Protein AF-0000000084537693 (afdb_homodimer)

pLDDT: mean 86.97, std 20.94, range [23.5, 98.88]

Secondary structure (DSSP, 8-state):
----THHHHHTT-----------HHHHHHHHHHS-HHHHHHHHHHHHHHTT-EEEE-GGG--SS-SEEEEETTEEEEEEEE--SS-B-HHHHHHHHHHHHHTT-SEEEEEESS-B-HHHHHHHHHHTEEEE-HHHHHHHHHHHH-/----SSHHHHTT-----------HHHHHHHHHHS-HHHHHHHHHHHHHHTT-EEEE-GGG--SS-SEEEEETTEEEEEEEE--SS-B-HHHHHHHHHHHHHTT-SEEEEEESS-B-HHHHHHHHHHTEEEE-HHHHHHHHHHHH-

Sequence (290 aa):
MIVFSSMYFLRVFKRPEISGSRDINVTLTKIDVMEGEDFENFLKAVFENLGYSVKGTKRTGDQGADLILSKDMIKIAVQVKRYSSKVSNKAVQEVVASKALYKCTEGLVVTNNYFTNSAIELAKANSIGLIDRDELTKIIKEAYTMIVFSSMYFLRVFKRPEISGSRDINVTLTKIDVMEGEDFENFLKAVFENLGYSVKGTKRTGDQGADLILSKDMIKIAVQVKRYSSKVSNKAVQEVVASKALYKCTEGLVVTNNYFTNSAIELAKANSIGLIDRDELTKIIKEAYT

Structure (mmCIF, N/CA/C/O backbone):
data_AF-0000000084537693-model_v1
#
loop_
_entity.id
_entity.type
_entity.pdbx_description
1 polymer 'Restriction endonuclease type IV Mrr domain-containing protein'
#
loop_
_atom_site.group_PDB
_atom_site.id
_atom_site.type_symbol
_atom_site.label_atom_id
_atom_site.label_alt_id
_atom_site.label_comp_id
_atom_site.label_asym_id
_atom_site.label_entity_id
_atom_site.label_seq_id
_atom_site.pdbx_PDB_ins_code
_atom_site.Cartn_x
_atom_site.Cartn_y
_atom_site.Cartn_z
_atom_site.occupancy
_atom_site.B_iso_or_equiv
_atom_site.auth_seq_id
_atom_site.auth_comp_id
_atom_site.auth_asym_id
_atom_site.auth_atom_id
_atom_site.pdbx_PDB_model_num
ATOM 1 N N . MET A 1 1 ? 24.078 -10.172 2.162 1 23.94 1 MET A N 1
ATOM 2 C CA . MET A 1 1 ? 23.359 -10.914 1.126 1 23.94 1 MET A CA 1
ATOM 3 C C . MET A 1 1 ? 22.188 -11.672 1.72 1 23.94 1 MET A C 1
ATOM 5 O O . MET A 1 1 ? 22.359 -12.75 2.285 1 23.94 1 MET A O 1
ATOM 9 N N . ILE A 1 2 ? 21.172 -10.938 2.328 1 28.61 2 ILE A N 1
ATOM 10 C CA . ILE A 1 2 ? 20.125 -11.414 3.209 1 28.61 2 ILE A CA 1
ATOM 11 C C . ILE A 1 2 ? 19.156 -12.297 2.42 1 28.61 2 ILE A C 1
ATOM 13 O O . ILE A 1 2 ? 18.391 -11.805 1.591 1 28.61 2 ILE A O 1
ATOM 17 N N . VAL A 1 3 ? 19.609 -13.398 1.763 1 33.09 3 VAL A N 1
ATOM 18 C CA . VAL A 1 3 ? 18.922 -14.539 1.162 1 33.09 3 VAL A CA 1
ATOM 19 C C . VAL A 1 3 ? 17.891 -15.102 2.143 1 33.09 3 VAL A C 1
ATOM 21 O O . VAL A 1 3 ? 18.203 -15.961 2.965 1 33.09 3 VAL A O 1
ATOM 24 N N . PHE A 1 4 ? 17.266 -14.266 2.945 1 36.69 4 PHE A N 1
ATOM 25 C CA . PHE A 1 4 ? 16.406 -14.688 4.051 1 36.69 4 PHE A CA 1
ATOM 26 C C . PHE A 1 4 ? 15.461 -15.797 3.613 1 36.69 4 PHE A C 1
ATOM 28 O O . PHE A 1 4 ? 15.406 -16.141 2.432 1 36.69 4 PHE A O 1
ATOM 35 N N . SER A 1 5 ? 14.031 -15.719 4.051 1 38.22 5 SER A N 1
ATOM 36 C CA . SER A 1 5 ? 12.93 -16.625 4.363 1 38.22 5 SER A CA 1
ATOM 37 C C . SER A 1 5 ? 12.25 -17.125 3.096 1 38.22 5 SER A C 1
ATOM 39 O O . SER A 1 5 ? 11.078 -17.516 3.125 1 38.22 5 SER A O 1
ATOM 41 N N . SER A 1 6 ? 12.781 -16.797 1.973 1 41.38 6 SER A N 1
ATOM 42 C CA . SER A 1 6 ? 12.133 -17.312 0.771 1 41.38 6 SER A CA 1
ATOM 43 C C . SER A 1 6 ? 11.984 -18.828 0.838 1 41.38 6 SER A C 1
ATOM 45 O O . SER A 1 6 ? 10.977 -19.391 0.393 1 41.38 6 SER A O 1
ATOM 47 N N . MET A 1 7 ? 13.047 -19.422 1.419 1 40.62 7 MET A N 1
ATOM 48 C CA . MET A 1 7 ? 13.078 -20.891 1.392 1 40.62 7 MET A CA 1
ATOM 49 C C . MET A 1 7 ? 11.945 -21.469 2.238 1 40.62 7 MET A C 1
ATOM 51 O O . MET A 1 7 ? 11.359 -22.484 1.882 1 40.62 7 MET A O 1
ATOM 55 N N . TYR A 1 8 ? 11.742 -20.766 3.359 1 44.03 8 TYR A N 1
ATOM 56 C CA . TYR A 1 8 ? 10.781 -21.391 4.266 1 44.03 8 TYR A CA 1
ATOM 57 C C . TYR A 1 8 ? 9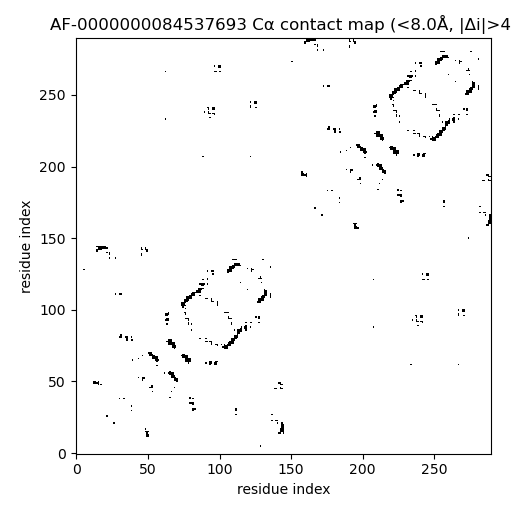.398 -21.469 3.633 1 44.03 8 TYR A C 1
ATOM 59 O O . TYR A 1 8 ? 8.648 -22.422 3.861 1 44.03 8 TYR A O 1
ATOM 67 N N . PHE A 1 9 ? 9.102 -20.516 2.898 1 41.41 9 PHE A N 1
ATOM 68 C CA . PHE A 1 9 ? 7.781 -20.453 2.289 1 41.41 9 PHE A CA 1
ATOM 69 C C . PHE A 1 9 ? 7.578 -21.609 1.312 1 41.41 9 PHE A C 1
ATOM 71 O O . PHE A 1 9 ? 6.512 -22.219 1.278 1 41.41 9 PHE A O 1
ATOM 78 N N . LEU A 1 10 ? 8.578 -21.828 0.51 1 41.59 10 LEU A N 1
ATOM 79 C CA . LEU A 1 10 ? 8.367 -22.859 -0.495 1 41.59 10 LEU A CA 1
ATOM 80 C C . LEU A 1 10 ? 8.359 -24.234 0.145 1 41.59 10 LEU A C 1
ATOM 82 O O . LEU A 1 10 ? 8.172 -25.25 -0.544 1 41.59 10 LEU A O 1
ATOM 86 N N . ARG A 1 11 ? 8.805 -24.312 1.399 1 39.25 11 ARG A N 1
ATOM 87 C CA . ARG A 1 11 ? 9.023 -25.656 1.933 1 39.25 11 ARG A CA 1
ATOM 88 C C . ARG A 1 11 ? 7.719 -26.453 1.985 1 39.25 11 ARG A C 1
ATOM 90 O O . ARG A 1 11 ? 7.73 -27.672 2.057 1 39.25 11 ARG A O 1
ATOM 97 N N . VAL A 1 12 ? 6.625 -25.672 2.254 1 37.44 12 VAL A N 1
ATOM 98 C CA . VAL A 1 12 ? 5.465 -26.453 2.656 1 37.44 12 VAL A CA 1
ATOM 99 C C . VAL A 1 12 ? 4.902 -27.203 1.448 1 37.44 12 VAL A C 1
ATOM 101 O O . VAL A 1 12 ? 3.924 -27.938 1.57 1 37.44 12 VAL A O 1
ATOM 104 N N . PHE A 1 13 ? 5.047 -26.688 0.302 1 36.34 13 PHE A N 1
ATOM 105 C CA . PHE A 1 13 ? 4.164 -27.266 -0.699 1 36.34 13 PHE A CA 1
ATOM 106 C C . PHE A 1 13 ? 4.688 -28.625 -1.146 1 36.34 13 PHE A C 1
ATOM 108 O O . PHE A 1 13 ? 5.809 -28.734 -1.648 1 36.34 13 PHE A O 1
ATOM 115 N N . LYS A 1 14 ? 4.195 -29.641 -0.521 1 36.84 14 LYS A N 1
ATOM 116 C CA . LYS A 1 14 ? 4.406 -31.031 -0.941 1 36.84 14 LYS A CA 1
ATOM 117 C C . LYS A 1 14 ? 3.998 -31.234 -2.396 1 36.84 14 LYS A C 1
ATOM 119 O O . LYS A 1 14 ? 2.957 -30.734 -2.83 1 36.84 14 LYS A O 1
ATOM 124 N N . ARG A 1 15 ? 4.809 -31.703 -3.318 1 38.66 15 ARG A N 1
ATOM 125 C CA . ARG A 1 15 ? 4.914 -31.922 -4.754 1 38.66 15 ARG A CA 1
ATOM 126 C C . ARG A 1 15 ? 3.893 -32.969 -5.223 1 38.66 15 ARG A C 1
ATOM 128 O O . ARG A 1 15 ? 3.996 -34.125 -4.891 1 38.66 15 ARG A O 1
ATOM 135 N N . PRO A 1 16 ? 2.496 -32.531 -5.359 1 37.12 16 PRO A N 1
ATOM 136 C CA . PRO A 1 16 ? 1.893 -33.688 -6.035 1 37.12 16 PRO A CA 1
ATOM 137 C C . PRO A 1 16 ? 2.467 -33.906 -7.43 1 37.12 16 PRO A C 1
ATOM 139 O O . PRO A 1 16 ? 2.91 -32.969 -8.086 1 37.12 16 PRO A O 1
ATOM 142 N N . GLU A 1 17 ? 2.703 -35.125 -7.809 1 38.38 17 GLU A N 1
ATOM 143 C CA . GLU A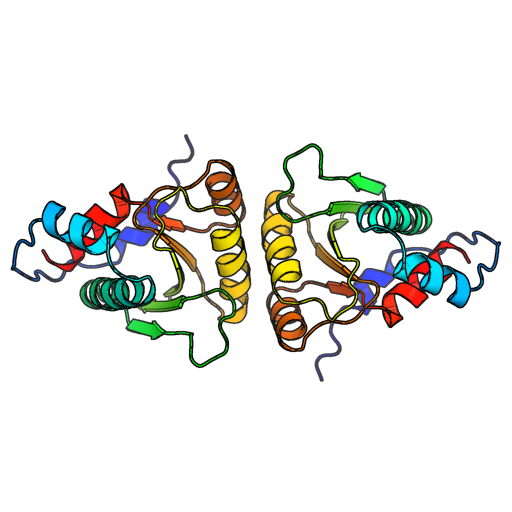 1 17 ? 3.395 -35.688 -8.969 1 38.38 17 GLU A CA 1
ATOM 144 C C . GLU A 1 17 ? 2.615 -35.438 -10.25 1 38.38 17 GLU A C 1
ATOM 146 O O . GLU A 1 17 ? 1.652 -36.125 -10.555 1 38.38 17 GLU A O 1
ATOM 151 N N . ILE A 1 18 ? 1.908 -34.219 -10.445 1 42.84 18 ILE A N 1
ATOM 152 C CA . ILE A 1 18 ? 1.221 -34.188 -11.734 1 42.84 18 ILE A CA 1
ATOM 153 C C . ILE A 1 18 ? 2.236 -34.312 -12.859 1 42.84 18 ILE A C 1
ATOM 155 O O . ILE A 1 18 ? 3.256 -33.625 -12.875 1 42.84 18 ILE A O 1
ATOM 159 N N . SER A 1 19 ? 2.119 -35.375 -13.734 1 43.38 19 SER A N 1
ATOM 160 C CA . SER A 1 19 ? 2.939 -36.062 -14.727 1 43.38 19 SER A CA 1
ATOM 161 C C . SER A 1 19 ? 3.346 -35.094 -15.852 1 43.38 19 SER A C 1
ATOM 163 O O . SER A 1 19 ? 4.293 -35.375 -16.594 1 43.38 19 SER A O 1
ATOM 165 N N . GLY A 1 20 ? 2.359 -34.406 -16.703 1 49.12 20 GLY A N 1
ATOM 166 C CA . GLY A 1 20 ? 2.773 -34.031 -18.047 1 49.12 20 GLY A CA 1
ATOM 167 C C . GLY A 1 20 ? 3.805 -32.906 -18.062 1 49.12 20 GLY A C 1
ATOM 168 O O . GLY A 1 20 ? 3.619 -31.875 -17.406 1 49.12 20 GLY A O 1
ATOM 169 N N . SER A 1 21 ? 4.965 -33.219 -18.375 1 55.84 21 SER A N 1
ATOM 170 C CA . SER A 1 21 ? 6.145 -32.375 -18.484 1 55.84 21 SER A CA 1
ATOM 171 C C . SER A 1 21 ? 5.883 -31.188 -19.422 1 55.84 21 SER A C 1
ATOM 173 O O . SER A 1 21 ? 5.789 -31.359 -20.641 1 55.84 21 SER A O 1
ATOM 175 N N . ARG A 1 22 ? 5.016 -30.219 -19.047 1 68.62 22 ARG A N 1
ATOM 176 C CA . ARG A 1 22 ? 4.867 -29.047 -19.906 1 68.62 22 ARG A CA 1
ATOM 177 C C . ARG A 1 22 ? 6.211 -28.375 -20.141 1 68.62 22 ARG A C 1
ATOM 179 O O . ARG A 1 22 ? 6.996 -28.203 -19.203 1 68.62 22 ARG A O 1
ATOM 186 N N . ASP A 1 23 ? 6.453 -28.375 -21.438 1 89.75 23 ASP A N 1
ATOM 187 C CA . ASP A 1 23 ? 7.633 -27.578 -21.766 1 89.75 23 ASP A CA 1
ATOM 188 C C . ASP A 1 23 ? 7.535 -26.172 -21.141 1 89.75 23 ASP A C 1
ATOM 190 O O . ASP A 1 23 ? 6.68 -25.375 -21.547 1 89.75 23 ASP A O 1
ATOM 194 N N . ILE A 1 24 ? 8.227 -25.922 -20.172 1 94.56 24 ILE A N 1
ATOM 195 C CA . ILE A 1 24 ? 8.195 -24.703 -19.375 1 94.56 24 ILE A CA 1
ATOM 196 C C . ILE A 1 24 ? 8.383 -23.5 -20.297 1 94.56 24 ILE A C 1
ATOM 198 O O . ILE A 1 24 ? 7.793 -22.438 -20.078 1 94.56 24 ILE A O 1
ATOM 202 N N . ASN A 1 25 ? 9.125 -23.656 -21.344 1 93.94 25 ASN A N 1
ATOM 203 C CA . ASN A 1 25 ? 9.359 -22.531 -22.266 1 93.94 25 ASN A CA 1
ATOM 204 C C . ASN A 1 25 ? 8.094 -22.188 -23.047 1 93.94 25 ASN A C 1
ATOM 206 O O . ASN A 1 25 ? 7.809 -21.016 -23.281 1 93.94 25 ASN A O 1
ATOM 210 N N . VAL A 1 26 ? 7.387 -23.203 -23.391 1 94.56 26 VAL A N 1
ATOM 211 C CA . VAL A 1 26 ? 6.121 -22.984 -24.078 1 94.56 26 VAL A CA 1
ATOM 212 C C . VAL A 1 26 ? 5.125 -22.312 -23.141 1 94.56 26 VAL A C 1
ATOM 214 O O . VAL A 1 26 ? 4.414 -21.375 -23.531 1 94.56 26 VAL A O 1
ATOM 217 N N . THR A 1 27 ? 5.098 -22.812 -21.922 1 96 27 THR A N 1
ATOM 218 C CA . THR A 1 27 ? 4.191 -22.25 -20.922 1 96 27 THR A CA 1
ATOM 219 C C . THR A 1 27 ? 4.5 -20.781 -20.672 1 96 27 THR A C 1
ATOM 221 O O . THR A 1 27 ? 3.594 -19.953 -20.656 1 96 27 THR A O 1
ATOM 224 N N . LEU A 1 28 ? 5.738 -20.422 -20.562 1 96.44 28 LEU A N 1
ATOM 225 C CA . LEU A 1 28 ? 6.141 -19.047 -20.281 1 96.44 28 LEU A CA 1
ATOM 226 C C . LEU A 1 28 ? 5.812 -18.141 -21.453 1 96.44 28 LEU A C 1
ATOM 228 O O . LEU A 1 28 ? 5.422 -16.984 -21.25 1 96.44 28 LEU A O 1
ATOM 232 N N . THR A 1 29 ? 5.957 -18.641 -22.703 1 95.88 29 THR A N 1
ATOM 233 C CA . THR A 1 29 ? 5.629 -17.859 -23.891 1 95.88 29 THR A CA 1
ATOM 234 C C . THR A 1 29 ? 4.137 -17.547 -23.953 1 95.88 29 THR A C 1
ATOM 236 O O . THR A 1 29 ? 3.732 -16.453 -24.312 1 95.88 29 THR A O 1
ATOM 239 N N . LYS A 1 30 ? 3.389 -18.547 -23.594 1 97.06 30 LYS A N 1
ATOM 240 C CA . LYS A 1 30 ? 1.943 -18.344 -23.547 1 97.06 30 LYS A CA 1
ATOM 241 C C . LYS A 1 30 ? 1.558 -17.312 -22.5 1 97.06 30 LYS A C 1
ATOM 243 O O . LYS A 1 30 ? 0.687 -16.469 -22.719 1 97.06 30 LYS A O 1
ATOM 248 N N . ILE A 1 31 ? 2.211 -17.359 -21.359 1 97.75 31 ILE A N 1
ATOM 249 C CA . ILE A 1 31 ? 1.944 -16.438 -20.266 1 97.75 31 ILE A CA 1
ATOM 250 C C . ILE A 1 31 ? 2.244 -15.008 -20.703 1 97.75 31 ILE A C 1
ATOM 252 O O . ILE A 1 31 ? 1.48 -14.086 -20.406 1 97.75 31 ILE A O 1
ATOM 256 N N . ASP A 1 32 ? 3.275 -14.82 -21.469 1 97.62 32 ASP A N 1
ATOM 257 C CA . ASP A 1 32 ? 3.754 -13.492 -21.844 1 97.62 32 ASP A CA 1
ATOM 258 C C . ASP A 1 32 ? 2.768 -12.797 -22.781 1 97.62 32 ASP A C 1
ATOM 260 O O . ASP A 1 32 ? 2.828 -11.578 -22.953 1 97.62 32 ASP A O 1
ATOM 264 N N . VAL A 1 33 ? 1.8 -13.523 -23.359 1 96.62 33 VAL A N 1
ATOM 265 C CA . VAL A 1 33 ? 0.929 -12.891 -24.344 1 96.62 33 VAL A CA 1
ATOM 266 C C . VAL A 1 33 ? -0.524 -12.977 -23.875 1 96.62 33 VAL A C 1
ATOM 268 O O . VAL A 1 33 ? -1.425 -12.453 -24.547 1 96.62 33 VAL A O 1
ATOM 271 N N . MET A 1 34 ? -0.76 -13.609 -22.766 1 97.44 34 MET A N 1
ATOM 272 C CA . MET A 1 34 ? -2.141 -13.742 -22.312 1 97.44 34 MET A CA 1
ATOM 273 C C . MET A 1 34 ? -2.586 -12.492 -21.562 1 97.44 34 MET A C 1
ATOM 275 O O . MET A 1 34 ? -1.765 -11.641 -21.234 1 97.44 34 MET A O 1
ATOM 279 N N . GLU A 1 35 ? -3.865 -12.422 -21.281 1 96.56 35 GLU A N 1
ATOM 280 C CA . GLU A 1 35 ? -4.414 -11.312 -20.516 1 96.56 35 GLU A CA 1
ATOM 281 C C . GLU A 1 35 ? -4.172 -11.516 -19.016 1 96.56 35 GLU A C 1
ATOM 283 O O . GLU A 1 35 ? -3.984 -12.641 -18.562 1 96.56 35 GLU A O 1
ATOM 288 N N . GLY A 1 36 ? -4.152 -10.422 -18.297 1 96.19 36 GLY A N 1
ATOM 289 C CA . GLY A 1 36 ? -3.938 -10.477 -16.859 1 96.19 36 GLY A CA 1
ATOM 290 C C . GLY A 1 36 ? -4.879 -11.43 -16.156 1 96.19 36 GLY A C 1
ATOM 291 O O . GLY A 1 36 ? -4.453 -12.211 -15.297 1 96.19 36 GLY A O 1
ATOM 292 N N . GLU A 1 37 ? -6.117 -11.375 -16.547 1 94.5 37 GLU A N 1
ATOM 293 C CA . GLU A 1 37 ? -7.117 -12.234 -15.922 1 94.5 37 GLU A CA 1
ATOM 294 C C . GLU A 1 37 ? -6.812 -13.711 -16.188 1 94.5 37 GLU A C 1
ATOM 296 O O . GLU A 1 37 ? -6.984 -14.547 -15.297 1 94.5 37 GLU A O 1
ATOM 301 N N . ASP A 1 38 ? -6.383 -14.008 -17.359 1 97.12 38 ASP A N 1
ATOM 302 C CA . ASP A 1 38 ? -6.004 -15.375 -17.703 1 97.12 38 ASP A CA 1
ATOM 303 C C . ASP A 1 38 ? -4.781 -15.82 -16.906 1 97.12 38 ASP A C 1
ATOM 305 O O . ASP A 1 38 ? -4.699 -16.969 -16.469 1 97.12 38 ASP A O 1
ATOM 309 N N . PHE A 1 39 ? -3.891 -14.922 -16.75 1 97.88 39 PHE A N 1
ATOM 310 C CA . PHE A 1 39 ? -2.709 -15.219 -15.953 1 97.88 39 PHE A CA 1
ATOM 311 C C . PHE A 1 39 ? -3.092 -15.508 -14.508 1 97.88 39 PHE A C 1
ATOM 313 O O . PHE A 1 39 ? -2.59 -16.453 -13.906 1 97.88 39 PHE A O 1
ATOM 320 N N . GLU A 1 40 ? -3.963 -14.727 -13.977 1 97 40 GLU A N 1
ATOM 321 C CA . GLU A 1 40 ? -4.465 -14.953 -12.625 1 97 40 GLU A CA 1
ATOM 322 C C . GLU A 1 40 ? -5.098 -16.344 -12.508 1 97 40 GLU A C 1
ATOM 324 O O . GLU A 1 40 ? -4.824 -17.078 -11.555 1 97 40 GLU A O 1
ATOM 329 N N . ASN A 1 41 ? -5.895 -16.688 -13.445 1 97.25 41 ASN A N 1
ATOM 330 C CA . ASN A 1 41 ? -6.547 -18 -13.445 1 97.25 41 ASN A CA 1
ATOM 331 C C . ASN A 1 41 ? -5.535 -19.125 -13.555 1 97.25 41 ASN A C 1
ATOM 333 O O . ASN A 1 41 ? -5.688 -20.172 -12.914 1 97.25 41 ASN A O 1
ATOM 337 N N . PHE A 1 42 ? -4.641 -18.906 -14.398 1 97.56 42 PHE A N 1
ATOM 338 C CA . PHE A 1 42 ? -3.564 -19.875 -14.531 1 97.56 42 PHE A CA 1
ATOM 339 C C . PHE A 1 42 ? -2.869 -20.109 -13.195 1 97.56 42 PHE A C 1
ATOM 341 O O . PHE A 1 42 ? -2.646 -21.25 -12.797 1 97.56 42 PHE A O 1
ATOM 348 N N . LEU A 1 43 ? -2.578 -19.062 -12.469 1 98.25 43 LEU A N 1
ATOM 349 C CA . LEU A 1 43 ? -1.884 -19.156 -11.188 1 98.25 43 LEU A CA 1
ATOM 350 C C . LEU A 1 43 ? -2.77 -19.812 -10.133 1 98.25 43 LEU A C 1
ATOM 352 O O . LEU A 1 43 ? -2.275 -20.531 -9.258 1 98.25 43 LEU A O 1
ATOM 356 N N . LYS A 1 44 ? -4.047 -19.562 -10.211 1 98.06 44 LYS A N 1
ATOM 357 C CA . LYS A 1 44 ? -4.969 -20.266 -9.328 1 98.06 44 LYS A CA 1
ATOM 358 C C . LYS A 1 44 ? -4.781 -21.781 -9.438 1 98.06 44 LYS A C 1
ATOM 360 O O . LYS A 1 44 ? -4.641 -22.469 -8.422 1 98.06 44 LYS A O 1
ATOM 365 N N . ALA A 1 45 ? -4.734 -22.266 -10.664 1 97.75 45 ALA A N 1
ATOM 366 C CA . ALA A 1 45 ? -4.562 -23.688 -10.906 1 97.75 45 ALA A CA 1
ATOM 367 C C . ALA A 1 45 ? -3.209 -24.172 -10.391 1 97.75 45 ALA A C 1
ATOM 369 O O . ALA A 1 45 ? -3.113 -25.234 -9.781 1 97.75 45 ALA A O 1
ATOM 370 N N . VAL A 1 46 ? -2.223 -23.391 -10.625 1 97.81 46 VAL A N 1
ATOM 371 C CA . VAL A 1 46 ? -0.874 -23.734 -10.18 1 97.81 46 VAL A CA 1
ATOM 372 C C . VAL A 1 46 ? -0.849 -23.891 -8.664 1 97.81 46 VAL A C 1
ATOM 374 O O . VAL A 1 46 ? -0.373 -24.906 -8.148 1 97.81 46 VAL A O 1
ATOM 377 N N . PHE A 1 47 ? -1.387 -22.906 -7.941 1 98.19 47 PHE A N 1
ATOM 378 C CA . PHE A 1 47 ? -1.347 -22.938 -6.484 1 98.19 47 PHE A CA 1
ATOM 379 C C . PHE A 1 47 ? -2.234 -24.062 -5.945 1 98.19 47 PHE A C 1
ATOM 381 O O . PHE A 1 47 ? -1.913 -24.672 -4.93 1 98.19 47 PHE A O 1
ATOM 388 N N . GLU A 1 48 ? -3.346 -24.344 -6.621 1 98.06 48 GLU A N 1
ATOM 389 C CA . GLU A 1 48 ? -4.18 -25.484 -6.234 1 98.06 48 GLU A CA 1
ATOM 390 C C . GLU A 1 48 ? -3.42 -26.797 -6.371 1 98.06 48 GLU A C 1
ATOM 392 O O . GLU A 1 48 ? -3.488 -27.656 -5.488 1 98.06 48 GLU A O 1
ATOM 397 N N . ASN A 1 49 ? -2.689 -26.906 -7.445 1 96.94 49 ASN A N 1
ATOM 398 C CA . ASN A 1 49 ? -1.899 -28.109 -7.676 1 96.94 49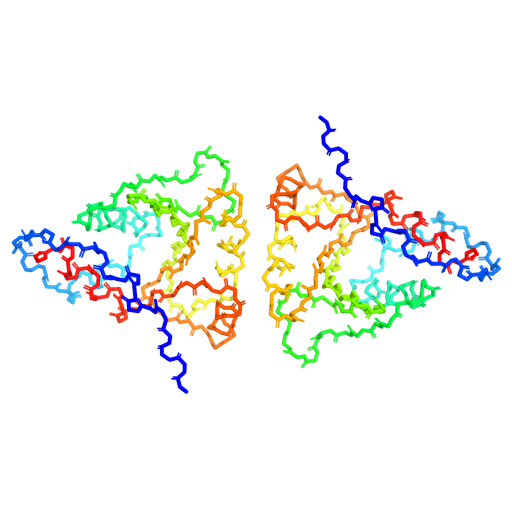 ASN A CA 1
ATOM 399 C C . ASN A 1 49 ? -0.781 -28.25 -6.648 1 96.94 49 ASN A C 1
ATOM 401 O O . ASN A 1 49 ? -0.319 -29.359 -6.383 1 96.94 49 ASN A O 1
ATOM 405 N N . LEU A 1 50 ? -0.447 -27.141 -6.082 1 96.38 50 LEU A N 1
ATOM 406 C CA . LEU A 1 50 ? 0.594 -27.172 -5.059 1 96.38 50 LEU A CA 1
ATOM 407 C C . LEU A 1 50 ? -0.002 -27.438 -3.682 1 96.38 50 LEU A C 1
ATOM 409 O O . LEU A 1 50 ? 0.726 -27.5 -2.688 1 96.38 50 LEU A O 1
ATOM 413 N N . GLY A 1 51 ? -1.3 -27.516 -3.586 1 96.75 51 GLY A N 1
ATOM 414 C CA . GLY A 1 51 ? -1.943 -27.969 -2.363 1 96.75 51 GLY A CA 1
ATOM 415 C C . GLY A 1 51 ? -2.598 -26.844 -1.581 1 96.75 51 GLY A C 1
ATOM 416 O O . GLY A 1 51 ? -3.035 -27.047 -0.446 1 96.75 51 GLY A O 1
ATOM 417 N N . TYR A 1 52 ? -2.68 -25.672 -2.162 1 97.88 52 TYR A N 1
ATOM 418 C CA . TYR A 1 52 ? -3.344 -24.562 -1.49 1 97.88 52 TYR A CA 1
ATOM 419 C C . TYR A 1 52 ? -4.832 -24.547 -1.813 1 97.88 52 TYR A C 1
ATOM 421 O O . TYR A 1 52 ? -5.238 -24.906 -2.922 1 97.88 52 TYR A O 1
ATOM 429 N N . SER A 1 53 ? -5.594 -24.141 -0.831 1 98.12 53 SER A N 1
ATOM 430 C CA . SER A 1 53 ? -6.914 -23.609 -1.156 1 98.12 53 SER A CA 1
ATOM 431 C C . SER A 1 53 ? -6.82 -22.203 -1.726 1 98.12 53 SER A C 1
ATOM 433 O O . SER A 1 53 ? -6.074 -21.375 -1.211 1 98.12 53 SER A O 1
ATOM 435 N N . VAL A 1 54 ? -7.555 -21.953 -2.771 1 98 54 VAL A N 1
ATOM 436 C CA . VAL A 1 54 ? -7.406 -20.672 -3.455 1 98 54 VAL A CA 1
ATOM 437 C C . VAL A 1 54 ? -8.766 -19.984 -3.576 1 98 54 VAL A C 1
ATOM 439 O O . VAL A 1 54 ? -9.734 -20.594 -4.043 1 98 54 VAL A O 1
ATOM 442 N N . LYS A 1 55 ? -8.812 -18.734 -3.18 1 95.12 55 LYS A N 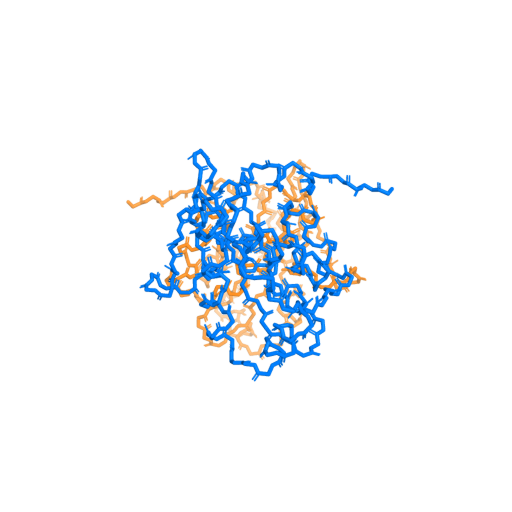1
ATOM 443 C CA . LYS A 1 55 ? -10 -17.906 -3.359 1 95.12 55 LYS A CA 1
ATOM 444 C C . LYS A 1 55 ? -9.672 -16.625 -4.102 1 95.12 55 LYS A C 1
ATOM 446 O O . LYS A 1 55 ? -8.688 -15.945 -3.779 1 95.12 55 LYS A O 1
ATOM 451 N N . GLY A 1 56 ? -10.445 -16.203 -5.051 1 93.31 56 GLY A N 1
ATOM 452 C CA . GLY A 1 56 ? -10.32 -14.906 -5.688 1 93.31 56 GLY A CA 1
ATOM 453 C C . GLY A 1 56 ? -10.914 -13.781 -4.859 1 93.31 56 GLY A C 1
ATOM 454 O O . GLY A 1 56 ? -11.828 -14 -4.062 1 93.31 56 GLY A O 1
ATOM 455 N N . THR A 1 57 ? -10.406 -12.547 -5.07 1 89.31 57 THR A N 1
ATOM 456 C CA . THR A 1 57 ? -10.898 -11.461 -4.23 1 89.31 57 THR A CA 1
ATOM 457 C C . THR A 1 57 ? -11.789 -10.516 -5.039 1 89.31 57 THR A C 1
ATOM 459 O O . THR A 1 57 ? -12.383 -9.586 -4.484 1 89.31 57 THR A O 1
ATOM 462 N N . LYS A 1 58 ? -11.883 -10.602 -6.273 1 75 58 LYS A N 1
ATOM 463 C CA . LYS A 1 58 ? -12.641 -9.672 -7.113 1 75 58 LYS A CA 1
ATOM 464 C C . LYS A 1 58 ? -14.062 -9.484 -6.578 1 75 58 LYS A C 1
ATOM 466 O O . LYS A 1 58 ? -14.633 -8.398 -6.688 1 75 58 LYS A O 1
ATOM 471 N N . ARG A 1 59 ? -14.633 -10.375 -5.992 1 58.25 59 ARG A N 1
ATOM 472 C CA . ARG A 1 59 ? -16.016 -10.281 -5.523 1 58.25 59 ARG A CA 1
ATOM 473 C C . ARG A 1 59 ? -16.109 -9.352 -4.32 1 58.25 59 ARG A C 1
ATOM 475 O O . ARG A 1 59 ? -17.172 -8.758 -4.07 1 58.25 59 ARG A O 1
ATOM 482 N N . THR A 1 60 ? -15.148 -9.164 -3.543 1 55.66 60 THR A N 1
ATOM 483 C CA . THR A 1 60 ? -15.258 -8.477 -2.26 1 55.66 60 THR A CA 1
ATOM 484 C C . THR A 1 60 ? -14.688 -7.062 -2.352 1 55.66 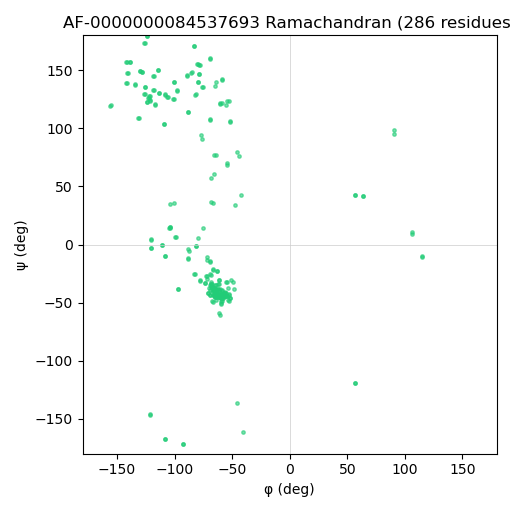60 THR A C 1
ATOM 486 O O . THR A 1 60 ? -14.547 -6.375 -1.337 1 55.66 60 THR A O 1
ATOM 489 N N . GLY A 1 61 ? -14.477 -6.559 -3.545 1 59.41 61 GLY A N 1
ATOM 490 C CA . GLY A 1 61 ? -13.891 -5.234 -3.676 1 59.41 61 GLY A CA 1
ATOM 491 C C . GLY A 1 61 ? -12.375 -5.254 -3.752 1 59.41 61 GLY A C 1
ATOM 492 O O . GLY A 1 61 ? -11.727 -6.078 -3.105 1 59.41 61 GLY A O 1
ATOM 493 N N . ASP A 1 62 ? -11.758 -5.18 -4.852 1 62.19 62 ASP A N 1
ATOM 494 C CA . ASP A 1 62 ? -10.352 -5.223 -5.219 1 62.19 62 ASP A CA 1
ATOM 495 C C . ASP A 1 62 ? -9.516 -4.328 -4.301 1 62.19 62 ASP A C 1
ATOM 497 O O . ASP A 1 62 ? -9.32 -3.146 -4.59 1 62.19 62 ASP A O 1
ATOM 501 N N . GLN A 1 63 ? -9.25 -4.945 -3.104 1 79 63 GLN A N 1
ATOM 502 C CA . GLN A 1 63 ? -8.492 -4.074 -2.211 1 79 63 GLN A CA 1
ATOM 503 C C . GLN A 1 63 ? -7.023 -4.48 -2.156 1 79 63 GLN A C 1
ATOM 505 O O . GLN A 1 63 ? -6.422 -4.516 -1.081 1 79 63 GLN A O 1
ATOM 510 N N . GLY A 1 64 ? -6.559 -4.934 -3.283 1 90.75 64 GLY A N 1
ATOM 511 C CA . GLY A 1 64 ? -5.109 -4.98 -3.418 1 90.75 64 GLY A CA 1
ATOM 512 C C . GLY A 1 64 ? -4.566 -6.395 -3.539 1 90.75 64 GLY A C 1
ATOM 513 O O . GLY A 1 64 ? -3.385 -6.586 -3.828 1 90.75 64 GLY A O 1
ATOM 514 N N . ALA A 1 65 ? -5.414 -7.375 -3.305 1 95.69 65 ALA A N 1
ATOM 515 C CA . ALA A 1 65 ? -5.031 -8.766 -3.537 1 95.69 65 ALA A CA 1
ATOM 516 C C . ALA A 1 65 ? -5.93 -9.414 -4.586 1 95.69 65 ALA A C 1
ATOM 518 O O . ALA A 1 65 ? -7.141 -9.18 -4.609 1 95.69 65 ALA A O 1
ATOM 519 N N . ASP A 1 66 ? -5.305 -10.281 -5.344 1 96 66 ASP A N 1
ATOM 520 C CA . ASP A 1 66 ? -6.062 -10.984 -6.379 1 96 66 ASP A CA 1
ATOM 521 C C . ASP A 1 66 ? -6.508 -12.359 -5.898 1 96 66 ASP A C 1
ATOM 523 O O . ASP A 1 66 ? -7.609 -12.812 -6.223 1 96 66 ASP A O 1
ATOM 527 N N . LEU A 1 67 ? -5.645 -12.984 -5.172 1 97.06 67 LEU A N 1
ATOM 528 C CA . LEU A 1 67 ? -5.902 -14.312 -4.637 1 97.06 67 LEU A CA 1
ATOM 529 C C . LEU A 1 67 ? -5.609 -14.367 -3.141 1 97.06 67 LEU A C 1
ATOM 531 O O . LEU A 1 67 ? -4.707 -13.68 -2.658 1 97.06 67 LEU A O 1
ATOM 535 N N . ILE A 1 68 ? -6.332 -15.195 -2.465 1 97.44 68 ILE A N 1
ATOM 536 C CA . ILE A 1 68 ? -6.004 -15.609 -1.104 1 97.44 68 ILE A CA 1
ATOM 537 C C . ILE A 1 68 ? -5.73 -17.109 -1.067 1 97.44 68 ILE A C 1
ATOM 539 O O . ILE A 1 68 ? -6.578 -17.906 -1.469 1 97.44 68 ILE A O 1
ATOM 543 N N . LEU A 1 69 ? -4.523 -17.438 -0.651 1 98.31 69 LEU A N 1
ATOM 544 C CA . LEU A 1 69 ? -4.133 -18.828 -0.507 1 98.31 69 LEU A CA 1
ATOM 545 C C . LEU A 1 69 ? -4.203 -19.266 0.952 1 98.31 69 LEU A C 1
ATOM 547 O O . LEU A 1 69 ? -3.816 -18.516 1.85 1 98.31 69 LEU A O 1
ATOM 551 N N . SER A 1 70 ? -4.684 -20.469 1.115 1 98 70 SER A N 1
ATOM 552 C CA . SER A 1 70 ? -4.688 -21.016 2.471 1 98 70 SER A CA 1
ATOM 553 C C . SER A 1 70 ? -4.18 -22.453 2.496 1 98 70 SER A C 1
ATOM 555 O O . SER A 1 70 ? -4.496 -23.234 1.604 1 98 70 SER A O 1
ATOM 557 N N . LYS A 1 71 ? -3.414 -22.719 3.422 1 96.69 71 LYS A N 1
ATOM 558 C CA . LYS A 1 71 ? -2.926 -24.062 3.736 1 96.69 71 LYS A CA 1
ATOM 559 C C . LYS A 1 71 ? -2.52 -24.172 5.203 1 96.69 71 LYS A C 1
ATOM 561 O O . LYS A 1 71 ? -1.67 -23.406 5.676 1 96.69 71 LYS A O 1
ATOM 566 N N . ASP A 1 72 ? -3.172 -25.062 5.898 1 93.94 72 ASP A N 1
ATOM 567 C CA . ASP A 1 72 ? -2.957 -25.203 7.336 1 93.94 72 ASP A CA 1
ATOM 568 C C . ASP A 1 72 ? -3.209 -23.875 8.055 1 93.94 72 ASP A C 1
ATOM 570 O O . ASP A 1 72 ? -4.281 -23.281 7.918 1 93.94 72 ASP A O 1
ATOM 574 N N . MET A 1 73 ? -2.289 -23.281 8.719 1 94.44 73 MET A N 1
ATOM 575 C CA . MET A 1 73 ? -2.508 -22.062 9.5 1 94.44 73 MET A CA 1
ATOM 576 C C . MET A 1 73 ? -1.94 -20.844 8.773 1 94.44 73 MET A C 1
ATOM 578 O O . MET A 1 73 ? -1.847 -19.766 9.352 1 94.44 73 MET A O 1
ATOM 582 N N . ILE A 1 74 ? -1.679 -21.156 7.512 1 97 74 ILE A N 1
ATOM 583 C CA . ILE A 1 74 ? -1.068 -20.078 6.75 1 97 74 ILE A CA 1
ATOM 584 C C . ILE A 1 74 ? -2.076 -19.516 5.746 1 97 74 ILE A C 1
ATOM 586 O O . ILE A 1 74 ? -2.76 -20.281 5.059 1 97 74 ILE A O 1
ATOM 590 N N . LYS A 1 75 ? -2.188 -18.234 5.801 1 98.06 75 LYS A N 1
ATOM 591 C CA . LYS A 1 75 ? -2.988 -17.484 4.832 1 98.06 75 LYS A CA 1
ATOM 592 C C . LYS A 1 75 ? -2.141 -16.453 4.102 1 98.06 75 LYS A C 1
ATOM 594 O O . LYS A 1 75 ? -1.408 -15.68 4.73 1 98.06 75 LYS A O 1
ATOM 599 N N . ILE A 1 76 ? -2.205 -16.484 2.775 1 98.44 76 ILE A N 1
ATOM 600 C CA . ILE A 1 76 ? -1.311 -15.648 1.978 1 98.44 76 ILE A CA 1
ATOM 601 C C . ILE A 1 76 ? -2.127 -14.758 1.04 1 98.44 76 ILE A C 1
ATOM 603 O O . ILE A 1 76 ? -2.928 -15.258 0.246 1 98.44 76 ILE A O 1
ATOM 607 N N . ALA A 1 77 ? -1.978 -13.445 1.112 1 98.12 77 ALA A N 1
ATOM 608 C CA . ALA A 1 77 ? -2.514 -12.516 0.116 1 98.12 77 ALA A CA 1
ATOM 609 C C . ALA A 1 77 ? -1.591 -12.422 -1.096 1 98.12 77 ALA A C 1
ATOM 611 O O . ALA A 1 77 ? -0.39 -12.188 -0.951 1 98.12 77 ALA A O 1
ATOM 612 N N . VAL A 1 78 ? -2.152 -12.586 -2.287 1 98.38 78 VAL A N 1
ATOM 613 C CA . VAL A 1 78 ? -1.322 -12.609 -3.488 1 98.38 78 VAL A CA 1
ATOM 614 C C . VAL A 1 78 ? -1.79 -11.523 -4.457 1 98.38 78 VAL A C 1
ATOM 616 O O . VAL A 1 78 ? -2.982 -11.422 -4.758 1 98.38 78 VAL A O 1
ATOM 619 N N . GLN A 1 79 ? -0.887 -10.695 -4.863 1 97.56 79 GLN A N 1
ATOM 620 C CA . GLN A 1 79 ? -1.107 -9.797 -5.992 1 97.56 79 GLN A CA 1
ATOM 621 C C . GLN A 1 79 ? -0.437 -10.328 -7.258 1 97.56 79 GLN A C 1
ATOM 623 O O . GLN A 1 79 ? 0.756 -10.641 -7.246 1 97.56 79 GLN A O 1
ATOM 628 N N . VAL A 1 80 ? -1.21 -10.461 -8.297 1 97.56 80 VAL A N 1
ATOM 629 C CA . VAL A 1 80 ? -0.733 -11.023 -9.555 1 97.56 80 VAL A CA 1
ATOM 630 C C . VAL A 1 80 ? -0.579 -9.914 -10.594 1 97.56 80 VAL A C 1
ATOM 632 O O . VAL A 1 80 ? -1.516 -9.148 -10.836 1 97.56 80 VAL A O 1
ATOM 635 N N . LYS A 1 81 ? 0.646 -9.844 -11.203 1 97.5 81 LYS A N 1
ATOM 636 C CA . LYS A 1 81 ? 0.894 -8.836 -12.234 1 97.5 81 LYS A CA 1
ATOM 637 C C . LYS A 1 81 ? 1.539 -9.461 -13.469 1 97.5 81 LYS A C 1
ATOM 639 O O . LYS A 1 81 ? 2.701 -9.867 -13.43 1 97.5 81 LYS A O 1
ATOM 644 N N . ARG A 1 82 ? 0.724 -9.523 -14.508 1 97.62 82 ARG A N 1
ATOM 645 C CA . ARG A 1 82 ? 1.291 -9.836 -15.812 1 97.62 82 ARG A CA 1
ATOM 646 C C . ARG A 1 82 ? 1.744 -8.57 -16.531 1 97.62 82 ARG A C 1
ATOM 648 O O . ARG A 1 82 ? 0.921 -7.723 -16.891 1 97.62 82 ARG A O 1
ATOM 655 N N . TYR A 1 83 ? 3.051 -8.43 -16.734 1 93.75 83 TYR A N 1
ATOM 656 C CA . TYR A 1 83 ? 3.559 -7.152 -17.219 1 93.75 83 TYR A CA 1
ATOM 657 C C . TYR A 1 83 ? 4.676 -7.355 -18.234 1 93.75 83 TYR A C 1
ATOM 659 O O . TYR A 1 83 ? 5.375 -8.367 -18.203 1 93.75 83 TYR A O 1
ATOM 667 N N . SER A 1 84 ? 4.723 -6.457 -19.125 1 96.5 84 SER A N 1
ATOM 668 C CA . SER A 1 84 ? 5.77 -6.504 -20.141 1 96.5 84 SER A CA 1
ATOM 669 C C . SER A 1 84 ? 7.027 -5.781 -19.672 1 96.5 84 SER A C 1
ATOM 671 O O . SER A 1 84 ? 8.086 -5.898 -20.281 1 96.5 84 SER A O 1
ATOM 673 N N . SER A 1 85 ? 6.953 -5.035 -18.609 1 97.44 85 SER A N 1
ATOM 674 C CA . SER A 1 85 ? 8.086 -4.367 -17.969 1 97.44 85 SER A CA 1
ATOM 675 C C . SER A 1 85 ? 8.18 -4.727 -16.5 1 97.44 85 SER A C 1
ATOM 677 O O . SER A 1 85 ? 7.34 -5.469 -15.977 1 97.44 85 SER A O 1
ATOM 679 N N . LYS A 1 86 ? 9.25 -4.289 -15.859 1 98.5 86 LYS A N 1
ATOM 680 C CA . LYS A 1 86 ? 9.422 -4.602 -14.445 1 98.5 86 LYS A CA 1
ATOM 681 C C . LYS A 1 86 ? 8.258 -4.07 -13.617 1 98.5 86 LYS A C 1
ATOM 683 O O . LYS A 1 86 ? 7.762 -2.971 -13.867 1 98.5 86 LYS A O 1
ATOM 688 N N . VAL A 1 87 ? 7.867 -4.848 -12.633 1 98.19 87 VAL A N 1
ATOM 689 C CA . VAL A 1 87 ? 6.793 -4.484 -11.719 1 98.19 87 VAL A CA 1
ATOM 690 C C . VAL A 1 87 ? 7.32 -3.523 -10.656 1 98.19 87 VAL A C 1
ATOM 692 O O . VAL A 1 87 ? 8.406 -3.721 -10.117 1 98.19 87 VAL A O 1
ATOM 695 N N . SER A 1 88 ? 6.566 -2.562 -10.32 1 96.25 88 SER A N 1
ATOM 696 C CA . SER A 1 88 ? 7.012 -1.482 -9.445 1 96.25 88 SER A CA 1
ATOM 697 C C . SER A 1 88 ? 6.367 -1.586 -8.07 1 96.25 88 SER A C 1
ATOM 699 O O . SER A 1 88 ? 5.727 -2.59 -7.75 1 96.25 88 SER A O 1
ATOM 701 N N . ASN A 1 89 ? 6.527 -0.509 -7.332 1 96.25 89 ASN A N 1
ATOM 702 C CA . ASN A 1 89 ? 6.148 -0.446 -5.926 1 96.25 89 ASN A CA 1
ATOM 703 C C . ASN A 1 89 ? 4.652 -0.682 -5.738 1 96.25 89 ASN A C 1
ATOM 705 O O . ASN A 1 89 ? 4.227 -1.215 -4.711 1 96.25 89 ASN A O 1
ATOM 709 N N . LYS A 1 90 ? 3.926 -0.281 -6.719 1 95.56 90 LYS A N 1
ATOM 710 C CA . LYS A 1 90 ? 2.473 -0.278 -6.574 1 95.56 90 LYS A CA 1
ATOM 711 C C . LYS A 1 90 ? 1.956 -1.662 -6.195 1 95.56 90 LYS A C 1
ATOM 713 O O . LYS A 1 90 ? 1.113 -1.791 -5.305 1 95.56 90 LYS A O 1
ATOM 718 N N . ALA A 1 91 ? 2.463 -2.668 -6.754 1 96.81 91 ALA A N 1
ATOM 719 C CA . ALA A 1 91 ? 2.012 -4.027 -6.469 1 96.81 91 ALA A CA 1
ATOM 720 C C . ALA A 1 91 ? 2.32 -4.418 -5.027 1 96.81 91 ALA A C 1
ATOM 722 O O . ALA A 1 91 ? 1.506 -5.062 -4.363 1 96.81 91 ALA A O 1
ATOM 723 N N . VAL A 1 92 ? 3.443 -3.992 -4.574 1 97.94 92 VAL A N 1
ATOM 724 C CA . VAL A 1 92 ? 3.852 -4.281 -3.203 1 97.94 92 VAL A CA 1
ATOM 725 C C . VAL A 1 92 ? 2.963 -3.512 -2.227 1 97.94 92 VAL A C 1
ATOM 727 O O . VAL A 1 92 ? 2.459 -4.082 -1.255 1 97.94 92 VAL A O 1
ATOM 730 N N . GLN A 1 93 ? 2.723 -2.277 -2.557 1 97 93 GLN A N 1
ATOM 731 C CA . GLN A 1 93 ? 1.872 -1.446 -1.712 1 97 93 GLN A CA 1
ATOM 732 C C . GLN A 1 93 ? 0.475 -2.045 -1.578 1 97 93 GLN A C 1
ATOM 734 O O . GLN A 1 93 ? -0.089 -2.082 -0.482 1 97 93 GLN A O 1
ATOM 739 N N . GLU A 1 94 ? -0.027 -2.5 -2.705 1 96.25 94 GLU A N 1
ATOM 740 C CA . GLU A 1 94 ? -1.36 -3.094 -2.711 1 96.25 94 GLU A CA 1
ATOM 741 C C . GLU A 1 94 ? -1.42 -4.324 -1.807 1 96.25 94 GLU A C 1
ATOM 743 O O . GLU A 1 94 ? -2.303 -4.43 -0.954 1 96.25 94 GLU A O 1
ATOM 748 N N . VAL A 1 95 ? -0.457 -5.18 -1.862 1 97.44 95 VAL A N 1
ATOM 749 C CA . VAL A 1 95 ? -0.547 -6.438 -1.134 1 97.44 95 VAL A CA 1
ATOM 750 C C . VAL A 1 95 ? -0.249 -6.203 0.345 1 97.44 95 VAL A C 1
ATOM 752 O O . VAL A 1 95 ? -0.829 -6.859 1.214 1 97.44 95 VAL A O 1
ATOM 755 N N . VAL A 1 96 ? 0.579 -5.258 0.702 1 98 96 VAL A N 1
ATOM 756 C CA . VAL A 1 96 ? 0.852 -4.949 2.102 1 98 96 VAL A CA 1
ATOM 757 C C . VAL A 1 96 ? -0.444 -4.559 2.807 1 98 96 VAL A C 1
ATOM 759 O O . VAL A 1 96 ? -0.754 -5.074 3.883 1 98 96 VAL A O 1
ATOM 762 N N . ALA A 1 97 ? -1.169 -3.658 2.162 1 97.25 97 ALA A N 1
ATOM 763 C CA . ALA A 1 97 ? -2.41 -3.18 2.764 1 97.25 97 ALA A CA 1
ATOM 764 C C . ALA A 1 97 ? -3.461 -4.285 2.807 1 97.25 97 ALA A C 1
ATOM 766 O O . ALA A 1 97 ? -4.203 -4.406 3.783 1 97.25 97 ALA A O 1
ATOM 767 N N . SER A 1 98 ? -3.494 -5.117 1.798 1 96.12 98 SER A N 1
ATOM 768 C CA . SER A 1 98 ? -4.508 -6.168 1.714 1 96.12 98 SER A CA 1
ATOM 769 C C . SER A 1 98 ? -4.223 -7.289 2.705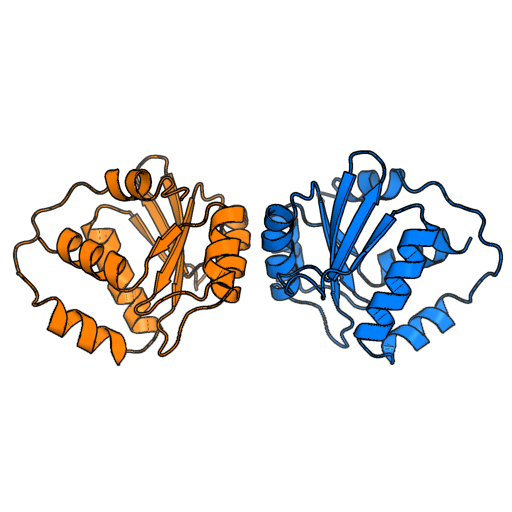 1 96.12 98 SER A C 1
ATOM 771 O O . SER A 1 98 ? -5.145 -7.938 3.201 1 96.12 98 SER A O 1
ATOM 773 N N . LYS A 1 99 ? -2.947 -7.523 2.93 1 97.19 99 LYS A N 1
ATOM 774 C CA . LYS A 1 99 ? -2.547 -8.555 3.881 1 97.19 99 LYS A CA 1
ATOM 775 C C . LYS A 1 99 ? -3.242 -8.367 5.227 1 97.19 99 LYS A C 1
ATOM 777 O O . LYS A 1 99 ? -3.783 -9.32 5.789 1 97.19 99 LYS A O 1
ATOM 782 N N . ALA A 1 100 ? -3.244 -7.129 5.684 1 95.94 100 ALA A N 1
ATOM 783 C CA . ALA A 1 100 ? -3.908 -6.812 6.945 1 95.94 100 ALA A CA 1
ATOM 784 C C . ALA A 1 100 ? -5.426 -6.891 6.805 1 95.94 100 ALA A C 1
ATOM 786 O O . ALA A 1 100 ? -6.109 -7.402 7.691 1 95.94 100 ALA A O 1
ATOM 787 N N . LEU A 1 101 ? -5.941 -6.402 5.719 1 95.06 101 LEU A N 1
ATOM 788 C CA . LEU A 1 101 ? -7.383 -6.379 5.484 1 95.06 101 LEU A CA 1
ATOM 789 C C . LEU A 1 101 ? -7.965 -7.785 5.523 1 95.06 101 LEU A C 1
ATOM 791 O O . LEU A 1 101 ? -9.023 -8.008 6.105 1 95.06 101 LEU A O 1
ATOM 795 N N . TYR A 1 102 ? -7.223 -8.75 4.953 1 94.62 102 TYR A N 1
ATOM 796 C CA . TYR A 1 102 ? -7.723 -10.109 4.836 1 94.62 102 TYR A CA 1
ATOM 797 C C . TYR A 1 102 ? -7.152 -11 5.938 1 94.62 102 TYR A C 1
ATOM 799 O O . TYR A 1 102 ? -7.285 -12.227 5.887 1 94.62 102 TYR A O 1
ATOM 807 N N . LYS A 1 103 ? -6.461 -10.406 6.84 1 96 103 LYS A N 1
ATOM 808 C CA . LYS A 1 103 ? -5.898 -11.102 7.992 1 96 103 LYS A CA 1
ATOM 809 C C . LYS A 1 103 ? -4.992 -12.25 7.555 1 96 103 LYS A C 1
ATOM 811 O O . LYS A 1 103 ? -5.102 -13.359 8.07 1 96 103 LYS A O 1
ATOM 816 N N . CYS A 1 104 ? -4.23 -11.961 6.59 1 97.62 104 CYS A N 1
ATOM 817 C CA . CYS A 1 104 ? -3.264 -12.938 6.094 1 97.62 104 CYS A CA 1
ATOM 818 C C . CYS A 1 104 ? -1.969 -12.875 6.891 1 97.62 104 CYS A C 1
ATOM 820 O O . CYS A 1 104 ? -1.539 -11.797 7.309 1 97.62 104 CYS A O 1
ATOM 822 N N . THR A 1 105 ? -1.364 -14.016 7 1 97.81 105 THR A N 1
ATOM 823 C CA . THR A 1 105 ? -0.094 -14.109 7.711 1 97.81 105 THR A CA 1
ATOM 824 C C . THR A 1 105 ? 1.064 -13.711 6.801 1 97.81 105 THR A C 1
ATOM 826 O O . THR A 1 105 ? 2.102 -13.242 7.273 1 97.81 105 THR A O 1
ATOM 829 N N . GLU A 1 106 ? 0.879 -13.859 5.441 1 98.19 106 GLU A N 1
ATOM 830 C CA . GLU A 1 106 ? 1.923 -13.594 4.461 1 98.19 106 GLU A CA 1
ATOM 831 C C . GLU A 1 106 ? 1.358 -12.867 3.242 1 98.19 106 GLU A C 1
ATOM 833 O O . GLU A 1 106 ? 0.15 -12.898 3 1 98.19 106 GLU A O 1
ATOM 838 N N . GLY A 1 107 ? 2.273 -12.172 2.541 1 98.56 107 GLY A N 1
ATOM 839 C CA . GLY A 1 107 ? 1.951 -11.531 1.276 1 98.56 107 GLY A CA 1
ATOM 840 C C . GLY A 1 107 ? 2.916 -11.891 0.162 1 98.56 107 GLY A C 1
ATOM 841 O O . GLY A 1 107 ? 4.098 -12.133 0.412 1 98.56 107 GLY A O 1
ATOM 842 N N . LEU A 1 108 ? 2.379 -11.922 -1.046 1 98.75 108 LEU A N 1
ATOM 843 C CA . LEU A 1 108 ? 3.174 -12.297 -2.209 1 98.75 108 LEU A CA 1
ATOM 844 C C . LEU A 1 108 ? 2.801 -11.453 -3.422 1 98.75 108 LEU A C 1
ATOM 846 O O . LEU A 1 108 ? 1.621 -11.18 -3.654 1 98.75 108 LEU A O 1
ATOM 850 N N . VAL A 1 109 ? 3.805 -11.062 -4.156 1 98.81 109 VAL A N 1
ATOM 851 C CA . VAL A 1 109 ? 3.574 -10.539 -5.5 1 98.81 109 VAL A CA 1
ATOM 852 C C . VAL A 1 109 ? 4.168 -11.492 -6.535 1 98.81 109 VAL A C 1
ATOM 854 O O . VAL A 1 109 ? 5.328 -11.906 -6.418 1 98.81 109 VAL A O 1
ATOM 857 N N . VAL A 1 110 ? 3.346 -11.828 -7.535 1 98.88 110 VAL A N 1
ATOM 858 C CA . VAL A 1 110 ? 3.783 -12.758 -8.578 1 98.88 110 VAL A CA 1
A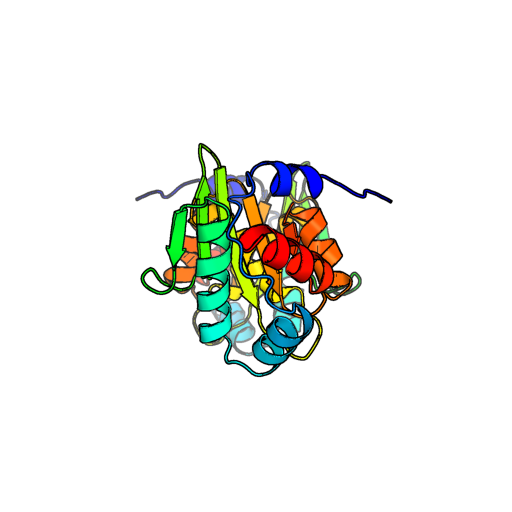TOM 859 C C . VAL A 1 110 ? 3.762 -12.055 -9.93 1 98.88 110 VAL A C 1
ATOM 861 O O . VAL A 1 110 ? 2.787 -11.383 -10.273 1 98.88 110 VAL A O 1
ATOM 864 N N . THR A 1 111 ? 4.828 -12.203 -10.672 1 98.81 111 THR A N 1
ATOM 865 C CA . THR A 1 111 ? 4.863 -11.641 -12.016 1 98.81 111 THR A CA 1
ATOM 866 C C . THR A 1 111 ? 5.586 -12.578 -12.977 1 98.81 111 THR A C 1
ATOM 868 O O . THR A 1 111 ? 6.336 -13.461 -12.547 1 98.81 111 THR A O 1
ATOM 871 N N . ASN A 1 112 ? 5.281 -12.438 -14.266 1 98.5 112 ASN A N 1
ATOM 872 C CA . ASN A 1 112 ? 6.008 -13.141 -15.312 1 98.5 112 ASN A CA 1
ATOM 873 C C . ASN A 1 112 ? 7.312 -12.422 -15.664 1 98.5 112 ASN A C 1
ATOM 875 O O . ASN A 1 112 ? 8.039 -12.852 -16.562 1 98.5 112 ASN A O 1
ATOM 879 N N . ASN A 1 113 ? 7.559 -11.305 -15.016 1 98.44 113 ASN A N 1
ATOM 880 C CA . ASN A 1 113 ? 8.719 -10.453 -15.266 1 98.44 113 ASN A CA 1
ATOM 881 C C . ASN A 1 113 ? 9.57 -10.281 -14.016 1 98.44 113 ASN A C 1
ATOM 883 O O . ASN A 1 113 ? 9.789 -11.242 -13.273 1 98.44 113 ASN A O 1
ATOM 887 N N . TYR A 1 114 ? 10.125 -9.18 -13.891 1 98.81 114 TYR A N 1
ATOM 888 C CA . TYR A 1 114 ? 10.984 -8.898 -12.75 1 98.81 114 TYR A CA 1
ATOM 889 C C . TYR A 1 114 ? 10.508 -7.66 -12 1 98.81 114 TYR A C 1
ATOM 891 O O . TYR A 1 114 ? 9.461 -7.098 -12.32 1 98.81 114 TYR A O 1
ATOM 899 N N . PHE A 1 115 ? 11.242 -7.383 -10.977 1 98.69 115 PHE A N 1
ATOM 900 C CA . PHE A 1 115 ? 10.852 -6.258 -10.133 1 98.69 115 PHE A CA 1
ATOM 901 C C . PHE A 1 115 ? 11.883 -5.145 -10.203 1 98.69 115 PHE A C 1
ATOM 903 O O . PHE A 1 115 ? 13.07 -5.402 -10.422 1 98.69 115 PHE A O 1
ATOM 910 N N . THR A 1 116 ? 11.398 -3.898 -10.031 1 97.81 116 THR A N 1
ATOM 911 C CA . THR A 1 116 ? 12.336 -2.793 -9.891 1 97.81 116 THR A CA 1
ATOM 912 C C . THR A 1 116 ? 13.086 -2.895 -8.562 1 97.81 116 THR A C 1
ATOM 914 O O . THR A 1 116 ? 12.633 -3.57 -7.637 1 97.81 116 THR A O 1
ATOM 917 N N . ASN A 1 117 ? 14.219 -2.215 -8.523 1 96.69 117 ASN A N 1
ATOM 918 C CA . ASN A 1 117 ? 14.984 -2.201 -7.289 1 96.69 117 ASN A CA 1
ATOM 919 C C . ASN A 1 117 ? 14.195 -1.59 -6.141 1 96.69 117 ASN A C 1
ATOM 921 O O . ASN A 1 117 ? 14.266 -2.064 -5.004 1 96.69 117 ASN A O 1
ATOM 925 N N . SER A 1 118 ? 13.477 -0.601 -6.422 1 95.38 118 SER A N 1
ATOM 926 C CA . SER A 1 118 ? 12.656 0.057 -5.414 1 95.38 118 SER A CA 1
ATOM 927 C C . SER A 1 118 ? 11.578 -0.883 -4.879 1 95.38 118 SER A C 1
ATOM 929 O O . SER A 1 118 ? 11.32 -0.916 -3.676 1 95.38 118 SER A O 1
ATOM 931 N N . ALA A 1 119 ? 10.992 -1.654 -5.742 1 97.25 119 ALA A N 1
ATOM 932 C CA . ALA A 1 119 ? 9.977 -2.619 -5.332 1 97.25 119 ALA A CA 1
ATOM 933 C C . ALA A 1 119 ? 10.57 -3.701 -4.438 1 97.25 119 ALA A C 1
ATOM 935 O O . ALA A 1 119 ? 9.953 -4.125 -3.461 1 97.25 119 ALA A O 1
ATOM 936 N N . ILE A 1 120 ? 11.75 -4.133 -4.816 1 98.31 120 ILE A N 1
ATOM 937 C CA . ILE A 1 120 ? 12.453 -5.148 -4.035 1 98.31 120 ILE A CA 1
ATOM 938 C C . ILE A 1 120 ? 12.734 -4.617 -2.633 1 98.31 120 ILE A C 1
ATOM 940 O O . ILE A 1 120 ? 12.5 -5.309 -1.64 1 98.31 120 ILE A O 1
ATOM 944 N N . GLU A 1 121 ? 13.195 -3.428 -2.523 1 96.69 121 GLU A N 1
ATOM 945 C CA . GLU A 1 121 ? 13.484 -2.799 -1.236 1 96.69 121 GLU A CA 1
ATOM 946 C C . GLU A 1 121 ? 12.219 -2.656 -0.397 1 96.69 121 GLU A C 1
ATOM 948 O O . GLU A 1 121 ? 12.219 -2.965 0.796 1 96.69 121 GLU A O 1
ATOM 953 N N . LEU A 1 122 ? 11.211 -2.225 -1.003 1 96.94 122 LEU A N 1
ATOM 954 C CA . LEU A 1 122 ? 9.938 -2.037 -0.313 1 96.94 122 LEU A CA 1
ATOM 955 C C . LEU A 1 122 ? 9.398 -3.369 0.191 1 96.94 122 LEU A C 1
ATOM 957 O O . LEU A 1 122 ? 8.898 -3.455 1.316 1 96.94 122 LEU A O 1
ATOM 961 N N . ALA A 1 123 ? 9.469 -4.359 -0.649 1 98.38 123 ALA A N 1
ATOM 962 C CA . ALA A 1 123 ? 9 -5.691 -0.276 1 98.38 123 ALA A CA 1
ATOM 963 C C . ALA A 1 123 ? 9.766 -6.227 0.931 1 98.38 123 ALA A C 1
ATOM 965 O O . ALA A 1 123 ? 9.164 -6.762 1.865 1 98.38 123 ALA A O 1
ATOM 966 N N . LYS A 1 124 ? 11.016 -6.062 0.863 1 98.12 124 LYS A N 1
ATOM 967 C CA . LYS A 1 124 ? 11.852 -6.516 1.967 1 98.12 124 LYS A CA 1
ATOM 968 C C . LYS A 1 124 ? 11.469 -5.824 3.271 1 98.12 124 LYS A C 1
ATOM 970 O O . LYS A 1 124 ? 11.297 -6.48 4.301 1 98.12 124 LYS A O 1
ATOM 975 N N . ALA A 1 125 ? 11.281 -4.551 3.273 1 97.06 125 ALA A N 1
ATOM 976 C CA . ALA A 1 125 ? 10.938 -3.768 4.461 1 97.06 125 ALA A CA 1
ATOM 977 C C . ALA A 1 125 ? 9.586 -4.184 5.023 1 97.06 125 ALA A C 1
ATOM 979 O O . ALA A 1 125 ? 9.312 -3.979 6.211 1 97.06 125 ALA A O 1
ATOM 980 N N . ASN A 1 126 ? 8.734 -4.777 4.191 1 98.12 126 ASN A N 1
ATOM 981 C CA . ASN A 1 126 ? 7.375 -5.113 4.605 1 98.12 126 ASN A CA 1
ATOM 982 C C . ASN A 1 126 ? 7.176 -6.621 4.715 1 98.12 126 ASN A C 1
ATOM 984 O O . ASN A 1 126 ? 6.051 -7.094 4.887 1 98.12 126 ASN A O 1
ATOM 988 N N . SER A 1 127 ? 8.219 -7.438 4.434 1 98.31 127 SER A N 1
ATOM 989 C CA . SER A 1 127 ? 8.188 -8.891 4.496 1 98.31 127 SER A CA 1
ATOM 990 C C . SER A 1 127 ? 7.203 -9.469 3.479 1 98.31 127 SER A C 1
ATOM 992 O O . SER A 1 127 ? 6.387 -10.328 3.812 1 98.31 127 SER A O 1
ATOM 994 N N . ILE A 1 128 ? 7.254 -8.891 2.359 1 98.69 128 ILE A N 1
ATOM 995 C CA . ILE A 1 128 ? 6.465 -9.391 1.235 1 98.69 128 ILE A CA 1
ATOM 996 C C . ILE A 1 128 ? 7.34 -10.258 0.337 1 98.69 128 ILE A C 1
ATOM 998 O O . ILE A 1 128 ? 8.461 -9.883 -0.001 1 98.69 128 ILE A O 1
ATOM 1002 N N . GLY A 1 129 ? 6.801 -11.445 -0.031 1 98.81 129 GLY A N 1
ATOM 1003 C CA . GLY A 1 129 ? 7.508 -12.281 -0.986 1 98.81 129 GLY A CA 1
ATOM 1004 C C . GLY A 1 129 ? 7.336 -11.828 -2.422 1 98.81 129 GLY A C 1
ATOM 1005 O O . GLY A 1 129 ? 6.273 -11.328 -2.801 1 98.81 129 GLY A O 1
ATOM 1006 N N . LEU A 1 130 ? 8.398 -12.055 -3.18 1 98.88 130 LEU A N 1
ATOM 1007 C CA . LEU A 1 130 ? 8.367 -11.734 -4.602 1 98.88 130 LEU A CA 1
ATOM 1008 C C . LEU A 1 130 ? 8.641 -12.977 -5.445 1 98.88 130 LEU A C 1
ATOM 1010 O O . LEU A 1 130 ? 9.656 -13.648 -5.25 1 98.88 130 LEU A O 1
ATOM 1014 N N . ILE A 1 131 ? 7.723 -13.25 -6.309 1 98.81 131 ILE A N 1
ATOM 1015 C CA . ILE A 1 131 ? 7.91 -14.32 -7.285 1 98.81 131 ILE A CA 1
ATOM 1016 C C . ILE A 1 131 ? 8.102 -13.719 -8.68 1 98.81 131 ILE A C 1
ATOM 1018 O O . ILE A 1 131 ? 7.133 -13.281 -9.305 1 98.81 131 ILE A O 1
ATOM 1022 N N . ASP A 1 132 ? 9.359 -13.727 -9.094 1 98.69 132 ASP A N 1
ATOM 1023 C CA . ASP A 1 132 ? 9.664 -13.219 -10.43 1 98.69 132 ASP A CA 1
ATOM 1024 C C . ASP A 1 132 ? 9.664 -14.352 -11.453 1 98.69 132 ASP A C 1
ATOM 1026 O O . ASP A 1 132 ? 9.242 -15.469 -11.156 1 98.69 132 ASP A O 1
ATOM 1030 N N . ARG A 1 133 ? 10.086 -14.039 -12.641 1 98.5 133 ARG A N 1
ATOM 1031 C CA . ARG A 1 133 ? 10.023 -14.992 -13.742 1 98.5 133 ARG A CA 1
ATOM 1032 C C . ARG A 1 133 ? 10.773 -16.266 -13.406 1 98.5 133 ARG A C 1
ATOM 1034 O O . ARG A 1 133 ? 10.297 -17.375 -13.695 1 98.5 133 ARG A O 1
ATOM 1041 N N . ASP A 1 134 ? 11.938 -16.172 -12.781 1 98.38 134 ASP A N 1
ATOM 1042 C CA . ASP A 1 134 ? 12.734 -17.359 -12.445 1 98.38 134 ASP A CA 1
ATOM 1043 C C . ASP A 1 134 ? 12.031 -18.203 -11.391 1 98.38 134 ASP A C 1
ATOM 1045 O O . ASP A 1 134 ? 11.938 -19.422 -11.539 1 98.38 134 ASP A O 1
ATOM 1049 N N . GLU A 1 135 ? 11.609 -17.562 -10.391 1 98.38 135 GLU A N 1
ATOM 1050 C CA . GLU A 1 135 ? 10.906 -18.297 -9.336 1 98.38 135 GLU A CA 1
ATOM 1051 C C . GLU A 1 135 ? 9.586 -18.859 -9.852 1 98.38 135 GLU A C 1
ATOM 1053 O O . GLU A 1 135 ? 9.18 -19.953 -9.445 1 98.38 135 GLU A O 1
ATOM 1058 N N . LEU A 1 136 ? 8.906 -18.094 -10.656 1 98.12 136 LEU A N 1
ATOM 1059 C CA . LEU A 1 136 ? 7.668 -18.562 -11.266 1 98.12 136 LEU A CA 1
ATOM 1060 C C . LEU A 1 136 ? 7.902 -19.859 -12.039 1 98.12 136 LEU A C 1
ATOM 1062 O O . LEU A 1 136 ? 7.102 -20.797 -11.945 1 98.12 136 LEU A O 1
ATOM 1066 N N . THR A 1 137 ? 8.969 -19.906 -12.797 1 97.56 137 THR A N 1
ATOM 1067 C CA . THR A 1 137 ? 9.344 -21.094 -13.555 1 97.56 137 THR A CA 1
ATOM 1068 C C . THR A 1 137 ? 9.445 -22.312 -12.633 1 97.56 137 THR A C 1
ATOM 1070 O O . THR A 1 137 ? 8.914 -23.375 -12.945 1 97.56 137 THR A O 1
ATOM 1073 N N . LYS A 1 138 ? 10.039 -22.109 -11.555 1 97.38 138 LYS A N 1
ATOM 1074 C CA . LYS A 1 138 ? 10.234 -23.188 -10.594 1 97.38 138 LYS A CA 1
ATOM 1075 C C . LYS A 1 138 ? 8.898 -23.656 -10.023 1 97.38 138 LYS A C 1
ATOM 1077 O O . LYS A 1 138 ? 8.664 -24.859 -9.906 1 97.38 138 LYS A O 1
ATOM 1082 N N . ILE A 1 139 ? 8.055 -22.734 -9.695 1 96.5 139 ILE A N 1
ATOM 1083 C CA . ILE A 1 139 ? 6.777 -23.047 -9.062 1 96.5 139 ILE A CA 1
ATOM 1084 C C . ILE A 1 139 ? 5.887 -23.797 -10.047 1 96.5 139 ILE A C 1
ATOM 1086 O O . ILE A 1 139 ? 5.176 -24.734 -9.656 1 96.5 139 ILE A O 1
ATOM 1090 N N . ILE A 1 140 ? 5.922 -23.375 -11.273 1 97.06 140 ILE A N 1
ATOM 1091 C CA . ILE A 1 140 ? 5.117 -24.047 -12.289 1 97.06 140 ILE A CA 1
ATOM 1092 C C . ILE A 1 140 ? 5.602 -25.484 -12.469 1 97.06 140 ILE A C 1
ATOM 1094 O O . ILE A 1 140 ? 4.793 -26.406 -12.531 1 97.06 140 ILE A O 1
ATOM 1098 N N . LYS A 1 141 ? 6.891 -25.625 -12.539 1 96.19 141 LYS A N 1
ATOM 1099 C CA . LYS A 1 141 ? 7.445 -26.969 -12.672 1 96.19 141 LYS A CA 1
ATOM 1100 C C . LYS A 1 141 ? 7.047 -27.844 -11.492 1 96.19 141 LYS A C 1
ATOM 1102 O O . LYS A 1 141 ? 6.688 -29.016 -11.672 1 96.19 141 LYS A O 1
ATOM 1107 N N . GLU A 1 142 ? 7.113 -27.281 -10.375 1 95 142 GLU A N 1
ATOM 1108 C CA . GLU A 1 142 ? 6.762 -28.016 -9.172 1 95 142 GLU A CA 1
ATOM 1109 C C . GLU A 1 142 ? 5.285 -28.406 -9.172 1 95 142 GLU A C 1
ATOM 1111 O O . GLU A 1 142 ? 4.93 -29.516 -8.734 1 95 142 GLU A O 1
ATOM 1116 N N . ALA A 1 143 ? 4.445 -27.578 -9.641 1 95 143 ALA A N 1
ATOM 1117 C CA . ALA A 1 143 ? 3 -27.781 -9.641 1 95 143 ALA A CA 1
ATOM 1118 C C . ALA A 1 143 ? 2.609 -28.906 -10.594 1 95 143 ALA A C 1
ATOM 1120 O O . ALA A 1 143 ? 1.584 -29.562 -10.398 1 95 143 ALA A O 1
ATOM 1121 N N . TYR A 1 144 ? 3.471 -29.109 -11.594 1 89.75 144 TYR A N 1
ATOM 1122 C CA . TYR A 1 144 ? 3.041 -30.062 -12.617 1 89.75 144 TYR A CA 1
ATOM 1123 C C . TYR A 1 144 ? 4.02 -31.219 -12.727 1 89.75 144 TYR A C 1
ATOM 1125 O O . TYR A 1 144 ? 3.926 -32.031 -13.648 1 89.75 144 TYR A O 1
ATOM 1133 N N . THR A 1 145 ? 4.957 -31.281 -11.938 1 82.06 145 THR A N 1
ATOM 1134 C CA . THR A 1 145 ? 5.781 -32.469 -11.805 1 82.06 145 THR A CA 1
ATOM 1135 C C . THR A 1 145 ? 5.297 -33.344 -10.648 1 82.06 145 THR A C 1
ATOM 1137 O O . THR A 1 145 ? 4.789 -32.812 -9.648 1 82.06 145 THR A O 1
ATOM 1140 N N . MET B 1 1 ? -19.5 0.579 16.281 1 23.5 1 MET B N 1
ATOM 1141 C CA . MET B 1 1 ? -19.109 1.941 15.93 1 23.5 1 MET B CA 1
ATOM 1142 C C . MET B 1 1 ? -17.719 2.273 16.484 1 23.5 1 MET B C 1
ATOM 1144 O O . MET B 1 1 ? -17.594 2.633 17.656 1 23.5 1 MET B O 1
ATOM 1148 N N . ILE B 1 2 ? -16.672 1.501 16.109 1 29.19 2 ILE B N 1
ATOM 1149 C CA . ILE B 1 2 ? -15.344 1.455 16.688 1 29.19 2 ILE B CA 1
ATOM 1150 C C . ILE B 1 2 ? -14.633 2.785 16.469 1 29.19 2 ILE B C 1
ATOM 1152 O O . ILE B 1 2 ? -14.281 3.119 15.328 1 29.19 2 ILE B O 1
ATOM 1156 N N . VAL B 1 3 ? -15.117 3.928 16.969 1 32.5 3 VAL B N 1
ATOM 1157 C CA . VAL B 1 3 ? -14.516 5.242 17.156 1 32.5 3 VAL B CA 1
ATOM 1158 C C . VAL B 1 3 ? -13.102 5.094 17.703 1 32.5 3 VAL B C 1
ATOM 1160 O O . VAL B 1 3 ? -12.914 4.91 18.906 1 32.5 3 VAL B O 1
ATOM 1163 N N . PHE B 1 4 ? -12.32 4.199 17.219 1 37.53 4 PHE B N 1
ATOM 1164 C CA . PHE B 1 4 ? -10.992 3.873 17.719 1 37.53 4 PHE B CA 1
ATOM 1165 C C . PHE B 1 4 ? -10.234 5.137 18.109 1 37.53 4 PHE B C 1
ATOM 1167 O O . PHE B 1 4 ? -10.641 6.246 17.75 1 37.53 4 PHE B O 1
ATOM 1174 N N . SER B 1 5 ? -8.758 5.094 18.25 1 37.44 5 SER B N 1
ATOM 1175 C CA . SER B 1 5 ? -7.605 5.73 18.875 1 37.44 5 SER B CA 1
ATOM 1176 C C . SER B 1 5 ? -7.258 7.047 18.188 1 37.44 5 SER B C 1
ATOM 1178 O O . SER B 1 5 ? -6.254 7.137 17.484 1 37.44 5 SER B O 1
ATOM 1180 N N . SER B 1 6 ? -8.133 7.566 17.391 1 41.41 6 SER B N 1
ATOM 1181 C CA . SER B 1 6 ? -7.82 8.875 16.828 1 41.41 6 SER B CA 1
ATOM 1182 C C . SER B 1 6 ? -7.348 9.852 17.891 1 41.41 6 SER B C 1
ATOM 1184 O O . SER B 1 6 ? -6.465 10.672 17.641 1 41.41 6 SER B O 1
ATOM 1186 N N . MET B 1 7 ? -8.039 9.688 19.047 1 40.19 7 MET B N 1
ATOM 1187 C CA . MET B 1 7 ? -7.793 10.68 20.094 1 40.19 7 MET B CA 1
ATOM 1188 C C . MET B 1 7 ? -6.355 10.602 20.594 1 40.19 7 MET B C 1
ATOM 1190 O O . MET B 1 7 ? -5.742 11.617 20.906 1 40.19 7 MET B O 1
ATOM 1194 N N . TYR B 1 8 ? -5.941 9.336 20.641 1 44.88 8 TYR B N 1
ATOM 1195 C CA . TYR B 1 8 ? -4.637 9.234 21.297 1 44.88 8 TYR B CA 1
ATOM 1196 C C . TYR B 1 8 ? -3.564 9.938 20.469 1 44.88 8 TYR B C 1
ATOM 1198 O O . TYR B 1 8 ? -2.625 10.508 21.031 1 44.88 8 TYR B O 1
ATOM 1206 N N . PHE B 1 9 ? -3.697 9.875 19.25 1 42.88 9 PHE B N 1
ATOM 1207 C CA . PHE B 1 9 ? -2.682 10.469 18.391 1 42.88 9 PHE B CA 1
ATOM 1208 C C . PHE B 1 9 ? -2.621 11.984 18.594 1 42.88 9 PHE B C 1
ATOM 1210 O O . PHE B 1 9 ? -1.534 12.562 18.672 1 42.88 9 PHE B O 1
ATOM 1217 N N . LEU B 1 10 ? -3.779 12.562 18.578 1 43.09 10 LEU B N 1
ATOM 1218 C CA . LEU B 1 10 ? -3.715 14.016 18.672 1 43.09 10 LEU B CA 1
ATOM 1219 C C . LEU B 1 10 ? -3.303 14.469 20.062 1 43.09 10 LEU B C 1
ATOM 1221 O O . LEU B 1 10 ? -3.209 15.672 20.328 1 43.09 10 LEU B O 1
ATOM 1225 N N . ARG B 1 11 ? -3.295 13.523 21 1 40.12 11 ARG B N 1
ATOM 1226 C CA . ARG B 1 11 ? -3.115 14.008 22.375 1 40.12 11 ARG B CA 1
ATOM 1227 C C . ARG B 1 11 ? -1.774 14.719 22.531 1 40.12 11 ARG B C 1
ATOM 1229 O O . ARG B 1 11 ? -1.552 15.422 23.516 1 40.12 11 ARG B O 1
ATOM 1236 N N . VAL B 1 12 ? -0.79 14.172 21.766 1 38.62 12 VAL B N 1
ATOM 1237 C CA . VAL B 1 12 ? 0.542 14.602 22.172 1 38.62 12 VAL B CA 1
ATOM 1238 C C . VAL B 1 12 ? 0.73 16.078 21.859 1 38.62 12 VAL B C 1
ATOM 1240 O O . VAL B 1 12 ? 1.765 16.672 22.188 1 38.62 12 VAL B O 1
ATOM 1243 N N . PHE B 1 13 ? 0.142 16.578 20.844 1 38.31 13 PHE B N 1
ATOM 1244 C CA . PHE B 1 13 ? 0.698 17.859 20.438 1 38.31 13 PHE B CA 1
ATOM 1245 C C . PHE B 1 13 ? 0.243 18.969 21.359 1 38.31 13 PHE B C 1
ATOM 1247 O O . PHE B 1 13 ? -0.956 19.234 21.484 1 38.31 13 PHE B O 1
ATOM 1254 N N . LYS B 1 14 ? 1.035 19.188 22.375 1 37.91 14 LYS B N 1
ATOM 1255 C CA . LYS B 1 14 ? 0.884 20.359 23.219 1 37.91 14 LYS B CA 1
ATOM 1256 C C . LYS B 1 14 ? 0.865 21.656 22.406 1 37.91 14 LYS B C 1
ATOM 1258 O O . LYS B 1 14 ? 1.659 21.812 21.469 1 37.91 14 LYS B O 1
ATOM 1263 N N . ARG B 1 15 ? -0.119 22.516 22.469 1 39.59 15 ARG B N 1
ATOM 1264 C CA . ARG B 1 15 ? -0.649 23.719 21.844 1 39.59 15 ARG B CA 1
ATOM 1265 C C . ARG B 1 15 ? 0.306 24.891 22.016 1 39.59 15 ARG B C 1
ATOM 1267 O O . ARG B 1 15 ? 0.498 25.391 23.125 1 39.59 15 ARG B O 1
ATOM 1274 N N . PRO B 1 16 ? 1.491 24.969 21.188 1 38.09 16 PRO B N 1
ATOM 1275 C CA . PRO B 1 16 ? 1.972 26.328 21.469 1 38.09 16 PRO B CA 1
ATOM 1276 C C . PRO B 1 16 ? 0.998 27.406 20.984 1 38.09 16 PRO B C 1
ATOM 1278 O O . PRO B 1 16 ? 0.252 27.188 20.031 1 38.09 16 PRO B O 1
ATOM 1281 N N . GLU B 1 17 ? 0.753 28.406 21.766 1 39.34 17 GLU B N 1
ATOM 1282 C CA . GLU B 1 17 ? -0.228 29.484 21.719 1 39.34 17 GLU B CA 1
ATOM 1283 C C . GLU B 1 17 ? 0.044 30.422 20.547 1 39.34 17 GLU B C 1
ATOM 1285 O O . GLU B 1 17 ? 0.912 31.297 20.625 1 39.34 17 GLU B O 1
ATOM 1290 N N . ILE B 1 18 ? 0.533 29.922 19.328 1 43.56 18 ILE B N 1
ATOM 1291 C CA . ILE B 1 18 ? 0.736 30.984 18.359 1 43.56 18 ILE B CA 1
ATOM 1292 C C . ILE B 1 18 ? -0.592 31.688 18.078 1 43.56 18 ILE B C 1
ATOM 1294 O O . ILE B 1 18 ? -1.609 31.031 17.844 1 43.56 18 ILE B O 1
ATOM 1298 N N . SER B 1 19 ? -0.692 33.031 18.297 1 43.78 19 SER B N 1
ATOM 1299 C CA . SER B 1 19 ? -1.728 34.062 18.469 1 43.78 19 SER B CA 1
ATOM 1300 C C . SER B 1 19 ? -2.598 34.156 17.219 1 43.78 19 SER B C 1
ATOM 1302 O O . SER B 1 19 ? -3.678 34.75 17.266 1 43.78 19 SER B O 1
ATOM 1304 N N . GLY B 1 20 ? -2.07 34.469 15.875 1 49.56 20 GLY B N 1
ATOM 1305 C CA . GLY B 1 20 ? -2.949 35.125 14.922 1 49.56 20 GLY B CA 1
ATOM 1306 C C . GLY B 1 20 ? -4.078 34.25 14.438 1 49.56 20 GLY B C 1
ATOM 1307 O O . GLY B 1 20 ? -3.844 33.094 14 1 49.56 20 GLY B O 1
ATOM 1308 N N . SER B 1 21 ? -5.219 34.5 14.867 1 56.25 21 SER B N 1
ATOM 1309 C CA . SER B 1 21 ? -6.484 33.844 14.555 1 56.25 21 SER B CA 1
ATOM 1310 C C . SER B 1 21 ? -6.734 33.812 13.055 1 56.25 21 SER B C 1
ATOM 1312 O O . SER B 1 21 ? -7.023 34.812 12.438 1 56.25 21 SER B O 1
ATOM 1314 N N . ARG B 1 22 ? -5.961 33 12.273 1 69.69 22 ARG B N 1
ATOM 1315 C CA . ARG B 1 22 ? -6.297 32.906 10.859 1 69.69 22 ARG B CA 1
ATOM 1316 C C . ARG B 1 22 ? -7.73 32.406 10.672 1 69.69 22 ARG B C 1
ATOM 1318 O O . ARG B 1 22 ? -8.18 31.5 11.383 1 69.69 22 ARG B O 1
ATOM 1325 N N . ASP B 1 23 ? -8.414 33.312 9.969 1 90 23 ASP B N 1
ATOM 1326 C CA . ASP B 1 23 ? -9.742 32.844 9.594 1 90 23 ASP B CA 1
ATOM 1327 C C . ASP B 1 23 ? -9.656 31.469 8.914 1 90 23 ASP B C 1
ATOM 1329 O O . ASP B 1 23 ? -9.117 31.359 7.809 1 90 23 ASP B O 1
ATOM 1333 N N . ILE B 1 24 ? -10.023 30.484 9.539 1 94.75 24 ILE B N 1
ATOM 1334 C CA . ILE B 1 24 ? -9.914 29.094 9.094 1 94.75 24 ILE B CA 1
ATOM 1335 C C . ILE B 1 24 ? -10.594 28.938 7.738 1 94.75 24 ILE B C 1
ATOM 1337 O O . ILE B 1 24 ? -10.133 28.156 6.898 1 94.75 24 ILE B O 1
ATOM 1341 N N . ASN B 1 25 ? -11.602 29.672 7.492 1 94.12 25 ASN B N 1
ATOM 1342 C CA . ASN B 1 25 ? -12.305 29.562 6.215 1 94.12 25 ASN B CA 1
ATOM 1343 C C . ASN B 1 25 ? -11.453 30.094 5.062 1 94.12 25 ASN B C 1
ATOM 1345 O O . ASN B 1 25 ? -11.461 29.516 3.973 1 94.12 25 ASN B O 1
ATOM 1349 N N . VAL B 1 26 ? -10.773 31.141 5.34 1 94.81 26 VAL B N 1
ATOM 1350 C CA . VAL B 1 26 ? -9.867 31.703 4.336 1 94.81 26 VAL B CA 1
ATOM 1351 C C . VAL B 1 26 ? -8.727 30.719 4.07 1 94.81 26 VAL B C 1
ATOM 1353 O O . VAL B 1 26 ? -8.352 30.5 2.92 1 94.81 26 VAL B O 1
ATOM 1356 N N . THR B 1 27 ? -8.203 30.172 5.152 1 96.12 27 THR B N 1
ATOM 1357 C CA . THR B 1 27 ? -7.113 29.219 5.031 1 96.12 27 THR B CA 1
ATOM 1358 C C . THR B 1 27 ? -7.551 28 4.211 1 96.12 27 THR B C 1
ATOM 1360 O O . THR B 1 27 ? -6.832 27.578 3.305 1 96.12 27 THR B O 1
ATOM 1363 N N . LEU B 1 28 ? -8.711 27.484 4.449 1 96.44 28 LEU B N 1
ATOM 1364 C CA . LEU B 1 28 ? -9.203 26.297 3.752 1 96.44 28 LEU B CA 1
ATOM 1365 C C . LEU B 1 28 ? -9.445 26.594 2.277 1 96.44 28 LEU B C 1
ATOM 1367 O O . LEU B 1 28 ? -9.195 25.75 1.418 1 96.44 28 LEU B O 1
ATOM 1371 N N . THR B 1 29 ? -9.93 27.828 1.948 1 96.12 29 THR B N 1
ATOM 1372 C CA . THR B 1 29 ? -10.164 28.219 0.562 1 96.12 29 THR B CA 1
ATOM 1373 C C . THR B 1 29 ? -8.844 28.281 -0.204 1 96.12 29 THR B C 1
ATOM 1375 O O . THR B 1 29 ? -8.773 27.875 -1.364 1 96.12 29 THR B O 1
ATOM 1378 N N . LYS B 1 30 ? -7.871 28.812 0.468 1 97.25 30 LYS B N 1
ATOM 1379 C CA . LYS B 1 30 ? -6.551 28.875 -0.152 1 97.25 30 LYS B CA 1
ATOM 1380 C C . LYS B 1 30 ? -5.992 27.469 -0.403 1 97.25 30 LYS B C 1
ATOM 1382 O O . LYS B 1 30 ? -5.398 27.219 -1.451 1 97.25 30 LYS B O 1
ATOM 1387 N N . ILE B 1 31 ? -6.195 26.562 0.522 1 97.81 31 ILE B N 1
ATOM 1388 C CA . ILE B 1 31 ? -5.719 25.188 0.41 1 97.81 31 ILE B CA 1
ATOM 1389 C C . ILE B 1 31 ? -6.371 24.516 -0.792 1 97.81 31 ILE B C 1
ATOM 1391 O O . ILE B 1 31 ? -5.707 23.797 -1.546 1 97.81 31 ILE B O 1
ATOM 1395 N N . ASP B 1 32 ? -7.621 24.797 -1.029 1 97.69 32 ASP B N 1
ATOM 1396 C CA . ASP B 1 32 ? -8.398 24.109 -2.053 1 97.69 32 ASP B CA 1
ATOM 1397 C C . ASP B 1 32 ? -7.914 24.469 -3.453 1 97.69 32 ASP B C 1
ATOM 1399 O O . ASP B 1 32 ? -8.227 23.781 -4.426 1 97.69 32 ASP B O 1
ATOM 1403 N N . VAL B 1 33 ? -7.113 25.531 -3.602 1 96.81 33 VAL B N 1
ATOM 1404 C CA . VAL B 1 33 ? -6.746 25.969 -4.945 1 96.81 33 VAL B CA 1
ATOM 1405 C C . VAL B 1 33 ? -5.227 25.922 -5.109 1 96.81 33 VAL B C 1
ATOM 1407 O O . VAL B 1 33 ? -4.703 26.203 -6.191 1 96.81 33 VAL B O 1
ATOM 1410 N N . MET B 1 34 ? -4.539 25.578 -4.066 1 97.56 34 MET B N 1
ATOM 1411 C CA . MET B 1 34 ? -3.082 25.547 -4.176 1 97.56 34 MET B CA 1
ATOM 1412 C C . MET B 1 34 ? -2.611 24.234 -4.793 1 97.56 34 MET B C 1
ATOM 1414 O O . MET B 1 34 ? -3.396 23.297 -4.938 1 97.56 34 MET B O 1
ATOM 1418 N N . GLU B 1 35 ? -1.325 24.188 -5.117 1 96.69 35 GLU B N 1
ATOM 1419 C CA . GLU B 1 35 ? -0.726 22.953 -5.652 1 96.69 35 GLU B CA 1
ATOM 1420 C C . GLU B 1 35 ? -0.406 21.969 -4.535 1 96.69 35 GLU B C 1
ATOM 1422 O O . GLU B 1 35 ? -0.236 22.359 -3.379 1 96.69 35 GLU B O 1
ATOM 1427 N N . GLY B 1 36 ? -0.35 20.703 -4.895 1 96.25 36 GLY B N 1
ATOM 1428 C CA . GLY B 1 36 ? -0.048 19.656 -3.93 1 96.25 36 GLY B CA 1
ATOM 1429 C C . GLY B 1 36 ? 1.219 19.922 -3.139 1 96.25 36 GLY B C 1
ATOM 1430 O O . GLY B 1 36 ? 1.24 19.766 -1.918 1 96.25 36 GLY B O 1
ATOM 1431 N N . GLU B 1 37 ? 2.213 20.375 -3.844 1 94.62 37 GLU B N 1
ATOM 1432 C CA . GLU B 1 37 ? 3.488 20.656 -3.193 1 94.62 37 GLU B CA 1
ATOM 1433 C C . GLU B 1 37 ? 3.35 21.781 -2.166 1 94.62 37 GLU B C 1
ATOM 1435 O O . GLU B 1 37 ? 3.949 21.719 -1.091 1 94.62 37 GLU B O 1
ATOM 1440 N N . ASP B 1 38 ? 2.613 22.766 -2.494 1 97.19 38 ASP B N 1
ATOM 1441 C CA . ASP B 1 38 ? 2.361 23.859 -1.569 1 97.19 38 ASP B CA 1
ATOM 1442 C C . ASP B 1 38 ? 1.574 23.391 -0.35 1 97.19 38 ASP B C 1
ATOM 1444 O O . ASP B 1 38 ? 1.827 23.844 0.771 1 97.19 38 ASP B O 1
ATOM 1448 N N . PHE B 1 39 ? 0.641 22.547 -0.612 1 97.94 39 PHE B N 1
ATOM 1449 C CA . PHE B 1 39 ? -0.132 21.984 0.486 1 97.94 39 PHE B CA 1
ATOM 1450 C C . PHE B 1 39 ? 0.765 21.172 1.422 1 97.94 39 PHE B C 1
ATOM 1452 O O . PHE B 1 39 ? 0.654 21.281 2.645 1 97.94 39 PHE B O 1
ATOM 1459 N N . GLU B 1 40 ? 1.635 20.406 0.864 1 97 40 GLU B N 1
ATOM 1460 C CA . GLU B 1 40 ? 2.6 19.656 1.663 1 97 40 GLU B CA 1
ATOM 1461 C C . GLU B 1 40 ? 3.447 20.594 2.523 1 97 40 GLU B C 1
ATOM 1463 O O . GLU B 1 40 ? 3.639 20.344 3.715 1 97 40 GLU B O 1
ATOM 1468 N N . ASN B 1 41 ? 3.918 21.641 1.941 1 97.31 41 ASN B N 1
ATOM 1469 C CA . ASN B 1 41 ? 4.73 22.609 2.67 1 97.31 41 ASN B CA 1
ATOM 1470 C C . ASN B 1 41 ? 3.932 23.281 3.779 1 97.31 41 ASN B C 1
ATOM 1472 O O . ASN B 1 41 ? 4.457 23.531 4.867 1 97.31 41 ASN B O 1
ATOM 1476 N N . PHE B 1 42 ? 2.777 23.594 3.418 1 97.62 42 PHE B N 1
ATOM 1477 C CA . PHE B 1 42 ? 1.887 24.188 4.414 1 97.62 42 PHE B CA 1
ATOM 1478 C C . PHE B 1 42 ? 1.74 23.25 5.617 1 97.62 42 PHE B C 1
ATOM 1480 O O . PHE B 1 42 ? 1.853 23.688 6.762 1 97.62 42 PHE B O 1
ATOM 1487 N N . LEU B 1 43 ? 1.557 21.984 5.391 1 98.25 43 LEU B N 1
ATOM 1488 C CA . LEU B 1 43 ? 1.367 21.016 6.457 1 98.25 43 LEU B CA 1
ATOM 1489 C C . LEU B 1 43 ? 2.652 20.828 7.254 1 98.25 43 LEU B C 1
ATOM 1491 O O . LEU B 1 43 ? 2.609 20.578 8.461 1 98.25 43 LEU B O 1
ATOM 1495 N N . LYS B 1 44 ? 3.771 20.906 6.578 1 98.06 44 LYS B N 1
ATOM 1496 C CA . LYS B 1 44 ? 5.039 20.875 7.301 1 98.06 44 LYS B CA 1
ATOM 1497 C C . LYS B 1 44 ? 5.066 21.922 8.406 1 98.06 44 LYS B C 1
ATOM 1499 O O . LYS B 1 44 ? 5.391 21.625 9.555 1 98.06 44 LYS B O 1
ATOM 1504 N N . ALA B 1 45 ? 4.676 23.141 8.039 1 97.69 45 ALA B N 1
ATOM 1505 C CA . ALA B 1 45 ? 4.66 24.25 9 1 97.69 45 ALA B CA 1
ATOM 1506 C C . ALA B 1 45 ? 3.656 23.984 10.117 1 97.69 45 ALA B C 1
ATOM 1508 O O . ALA B 1 45 ? 3.943 24.234 11.289 1 97.69 45 ALA B O 1
ATOM 1509 N N . VAL B 1 46 ? 2.541 23.469 9.758 1 97.69 46 VAL B N 1
ATOM 1510 C CA . VAL B 1 46 ? 1.496 23.156 10.734 1 97.69 46 VAL B CA 1
ATOM 1511 C C . VAL B 1 46 ? 2.021 22.172 11.758 1 97.69 46 VAL B C 1
ATOM 1513 O O . VAL B 1 46 ? 1.913 22.391 12.969 1 97.69 46 VAL B O 1
ATOM 1516 N N . PHE B 1 47 ? 2.609 21.062 11.289 1 98.12 47 PHE B N 1
ATOM 1517 C CA . PHE B 1 47 ? 3.08 20.016 12.195 1 98.12 47 PHE B CA 1
ATOM 1518 C C . PHE B 1 47 ? 4.262 20.516 13.023 1 98.12 47 PHE B C 1
ATOM 1520 O O . PHE B 1 47 ? 4.41 20.141 14.188 1 98.12 47 PHE B O 1
ATOM 1527 N N . GLU B 1 48 ? 5.105 21.375 12.438 1 98 48 GLU B N 1
ATOM 1528 C CA . GLU B 1 48 ? 6.188 21.984 13.203 1 98 48 GLU B CA 1
ATOM 1529 C C . GLU B 1 48 ? 5.641 22.844 14.344 1 98 48 GLU B C 1
ATOM 1531 O O . GLU B 1 48 ? 6.141 22.781 15.469 1 98 48 GLU B O 1
ATOM 1536 N N . ASN B 1 49 ? 4.617 23.578 14.031 1 96.81 49 ASN B N 1
ATOM 1537 C CA . ASN B 1 49 ? 3.992 24.438 15.047 1 96.81 49 ASN B CA 1
ATOM 1538 C C . ASN B 1 49 ? 3.33 23.609 16.141 1 96.81 49 ASN B C 1
ATOM 1540 O O . ASN B 1 49 ? 3.162 24.078 17.266 1 96.81 49 ASN B O 1
ATOM 1544 N N . LEU B 1 50 ? 3.043 22.391 15.797 1 96.12 50 LEU B N 1
ATOM 1545 C CA . LEU B 1 50 ? 2.434 21.484 16.781 1 96.12 50 LEU B CA 1
ATOM 1546 C C . LEU B 1 50 ? 3.502 20.766 17.594 1 96.12 50 LEU B C 1
ATOM 1548 O O . LEU B 1 50 ? 3.18 19.969 18.469 1 96.12 50 LEU B O 1
ATOM 1552 N N . GLY B 1 51 ? 4.738 20.953 17.25 1 96.5 51 GLY B N 1
ATOM 1553 C CA . GLY B 1 51 ? 5.824 20.469 18.078 1 96.5 51 GLY B CA 1
ATOM 1554 C C . GLY B 1 51 ? 6.523 19.25 17.516 1 96.5 51 GLY B C 1
ATOM 1555 O O . GLY B 1 51 ? 7.348 18.625 18.188 1 96.5 51 GLY B O 1
ATOM 1556 N N . TYR B 1 52 ? 6.23 18.906 16.297 1 97.81 52 TYR B N 1
ATOM 1557 C CA . TYR B 1 52 ? 6.906 17.781 15.648 1 97.81 52 TYR B CA 1
ATOM 1558 C C . TYR B 1 52 ? 8.172 18.234 14.938 1 97.81 52 TYR B C 1
ATOM 1560 O O . TYR B 1 52 ? 8.227 19.344 14.406 1 97.81 52 TYR B O 1
ATOM 1568 N N . SER B 1 53 ? 9.148 17.375 14.969 1 98.06 53 SER B N 1
ATOM 1569 C CA . SER B 1 53 ? 10.18 17.469 13.945 1 98.06 53 SER B CA 1
ATOM 1570 C C . SER B 1 53 ? 9.68 16.922 12.609 1 98.06 53 SER B C 1
ATOM 1572 O O . SER B 1 53 ? 9.039 15.875 12.562 1 98.06 53 SER B O 1
ATOM 1574 N N . VAL B 1 54 ? 9.953 17.641 11.547 1 98 54 VAL B N 1
ATOM 1575 C CA . VAL B 1 54 ? 9.383 17.266 10.258 1 98 54 VAL B CA 1
ATOM 1576 C C . VAL B 1 54 ? 10.492 17.109 9.219 1 98 54 VAL B C 1
ATOM 1578 O O . VAL B 1 54 ? 11.32 18 9.055 1 98 54 VAL B O 1
ATOM 1581 N N . LYS B 1 55 ? 10.469 15.984 8.539 1 95.12 55 LYS B N 1
ATOM 1582 C CA . LYS B 1 55 ? 11.383 15.758 7.422 1 95.12 55 LYS B CA 1
ATOM 1583 C C . LYS B 1 55 ? 10.617 15.383 6.152 1 95.12 55 LYS B C 1
ATOM 1585 O O . LYS B 1 55 ? 9.711 14.547 6.191 1 95.12 55 LYS B O 1
ATOM 1590 N N . GLY B 1 56 ? 10.938 15.93 5.012 1 93.31 56 GLY B N 1
ATOM 1591 C CA . GLY B 1 56 ? 10.406 15.5 3.729 1 93.31 56 GLY B CA 1
ATOM 1592 C C . GLY B 1 56 ? 11.055 14.242 3.199 1 93.31 56 GLY B C 1
ATOM 1593 O O . GLY B 1 56 ? 12.211 13.945 3.523 1 93.31 56 GLY B O 1
ATOM 1594 N N . THR B 1 57 ? 10.32 13.492 2.35 1 89.31 57 THR B N 1
ATOM 1595 C CA . THR B 1 57 ? 10.898 12.234 1.884 1 89.31 57 THR B CA 1
ATOM 1596 C C . THR B 1 57 ? 11.297 12.336 0.414 1 89.31 57 THR B C 1
ATOM 1598 O O . THR B 1 57 ? 11.891 11.406 -0.138 1 89.31 57 THR B O 1
ATOM 1601 N N . LYS B 1 58 ? 10.969 13.305 -0.294 1 74.94 58 LYS B N 1
ATOM 1602 C CA . LYS B 1 58 ? 11.242 13.422 -1.724 1 74.94 58 LYS B CA 1
ATOM 1603 C C . LYS B 1 58 ? 12.703 13.125 -2.029 1 74.94 58 LYS B C 1
ATOM 1605 O O . LYS B 1 58 ? 13.023 12.562 -3.078 1 74.94 58 LYS B O 1
ATOM 1610 N N . ARG B 1 59 ? 13.578 13.398 -1.239 1 57.88 59 ARG B N 1
ATOM 1611 C CA . ARG B 1 59 ? 15 13.211 -1.511 1 57.88 59 ARG B CA 1
ATOM 1612 C C . ARG B 1 59 ? 15.359 11.727 -1.507 1 57.88 59 ARG B C 1
ATOM 1614 O O . ARG B 1 59 ? 16.328 11.32 -2.156 1 57.88 59 ARG B O 1
ATOM 1621 N N . THR B 1 60 ? 14.711 10.883 -0.845 1 55.47 60 THR B N 1
ATOM 1622 C CA . THR B 1 60 ? 15.141 9.508 -0.614 1 55.47 60 THR B CA 1
ATOM 1623 C C . THR B 1 60 ? 14.359 8.539 -1.49 1 55.47 60 THR B C 1
ATOM 1625 O O . THR B 1 60 ? 14.469 7.32 -1.329 1 55.47 60 THR B O 1
ATOM 1628 N N . GLY B 1 61 ? 13.672 9.023 -2.49 1 59.19 61 GLY B N 1
ATOM 1629 C CA . GLY B 1 61 ? 12.883 8.125 -3.316 1 59.19 61 GLY B CA 1
ATOM 1630 C C . GLY B 1 61 ? 11.453 7.957 -2.824 1 59.19 61 GLY B C 1
ATOM 1631 O O . GLY B 1 61 ? 11.211 7.938 -1.616 1 59.19 61 GLY B O 1
ATOM 1632 N N . ASP B 1 62 ? 10.484 8.641 -3.281 1 62.34 62 ASP B N 1
ATOM 1633 C CA . ASP B 1 62 ? 9.062 8.734 -2.984 1 62.34 62 ASP B CA 1
ATOM 1634 C C . ASP B 1 62 ? 8.438 7.355 -2.809 1 62.34 62 ASP B C 1
ATOM 1636 O O . ASP B 1 62 ? 7.926 6.773 -3.768 1 62.34 62 ASP B O 1
ATOM 1640 N N . GLN B 1 63 ? 8.75 6.801 -1.603 1 79.25 63 GLN B N 1
ATOM 1641 C CA . GLN B 1 63 ? 8.211 5.449 -1.464 1 79.25 63 GLN B CA 1
ATOM 1642 C C . GLN B 1 63 ? 6.93 5.453 -0.631 1 79.25 63 GLN B C 1
ATOM 1644 O O . GLN B 1 63 ? 6.746 4.594 0.235 1 79.25 63 GLN B O 1
ATOM 1649 N N . GLY B 1 64 ? 6.18 6.496 -0.809 1 90.81 64 GLY B N 1
ATOM 1650 C CA . GLY B 1 64 ? 4.801 6.402 -0.356 1 90.81 64 GLY B CA 1
ATOM 1651 C C . GLY B 1 64 ? 4.48 7.352 0.782 1 90.81 64 GLY B C 1
ATOM 1652 O O . GLY B 1 64 ? 3.316 7.531 1.141 1 90.81 64 GLY B O 1
ATOM 1653 N N . ALA B 1 65 ? 5.504 7.957 1.352 1 95.81 65 ALA B N 1
ATOM 1654 C CA . ALA B 1 65 ? 5.289 8.992 2.359 1 95.81 65 ALA B CA 1
ATOM 1655 C C . ALA B 1 65 ? 5.859 10.336 1.897 1 95.81 65 ALA B C 1
ATOM 1657 O O . ALA B 1 65 ? 6.934 10.383 1.296 1 95.81 65 ALA B O 1
ATOM 1658 N N . ASP B 1 66 ? 5.148 11.375 2.297 1 96 66 ASP B N 1
ATOM 1659 C CA . ASP B 1 66 ? 5.602 12.711 1.931 1 96 66 ASP B CA 1
ATOM 1660 C C . ASP B 1 66 ? 6.402 13.352 3.064 1 96 66 ASP B C 1
ATOM 1662 O O . ASP B 1 66 ? 7.383 14.055 2.82 1 96 66 ASP B O 1
ATOM 1666 N N . LEU B 1 67 ? 5.953 13.109 4.25 1 97 67 LEU B N 1
ATOM 1667 C CA . LEU B 1 67 ? 6.586 13.648 5.449 1 97 67 LEU B CA 1
ATOM 1668 C C . LEU B 1 67 ? 6.836 12.539 6.473 1 97 67 LEU B C 1
ATOM 1670 O O . LEU B 1 67 ? 6.055 11.594 6.57 1 97 67 LEU B O 1
ATOM 1674 N N . ILE B 1 68 ? 7.867 12.719 7.223 1 97.44 68 ILE B N 1
ATOM 1675 C CA . ILE B 1 68 ? 8.086 11.945 8.445 1 97.44 68 ILE B CA 1
ATOM 1676 C C . ILE B 1 68 ? 8.086 12.875 9.648 1 97.44 68 ILE B C 1
ATOM 1678 O O . ILE B 1 68 ? 8.859 13.836 9.703 1 97.44 68 ILE B O 1
ATOM 1682 N N . LEU B 1 69 ? 7.16 12.602 10.555 1 98.25 69 LEU B N 1
ATOM 1683 C CA . LEU B 1 69 ? 7.066 13.367 11.789 1 98.25 69 LEU B CA 1
ATOM 1684 C C . LEU B 1 69 ? 7.707 12.609 12.953 1 98.25 69 LEU B C 1
ATOM 1686 O O . LEU B 1 69 ? 7.539 11.391 13.07 1 98.25 69 LEU B O 1
ATOM 1690 N N . SER B 1 70 ? 8.391 13.375 13.758 1 97.94 70 SER B N 1
ATOM 1691 C CA . SER B 1 70 ? 8.945 12.75 14.953 1 97.94 70 SER B CA 1
ATOM 1692 C C . SER B 1 70 ? 8.703 13.609 16.188 1 97.94 70 SER B C 1
ATOM 1694 O O . SER B 1 70 ? 8.812 14.836 16.125 1 97.94 70 SER B O 1
ATOM 1696 N N . LYS B 1 71 ? 8.359 12.992 17.203 1 96.56 71 LYS B N 1
ATOM 1697 C CA . LYS B 1 71 ? 8.219 13.586 18.531 1 96.56 71 LYS B CA 1
ATOM 1698 C C . LYS B 1 71 ? 8.367 12.523 19.625 1 96.56 71 LYS B C 1
ATOM 1700 O O . LYS B 1 71 ? 7.625 11.539 19.641 1 96.56 71 LYS B O 1
ATOM 1705 N N . ASP B 1 72 ? 9.352 12.711 20.453 1 93.69 72 ASP B N 1
ATOM 1706 C CA . ASP B 1 72 ? 9.672 11.719 21.484 1 93.69 72 ASP B CA 1
ATOM 1707 C C . ASP B 1 72 ? 9.945 10.359 20.859 1 93.69 72 ASP B C 1
ATOM 1709 O O . ASP B 1 72 ? 10.797 10.227 19.984 1 93.69 72 ASP B O 1
ATOM 1713 N N . MET B 1 73 ? 9.234 9.328 21.125 1 94.31 73 MET B N 1
ATOM 1714 C CA . MET B 1 73 ? 9.516 7.984 20.625 1 94.31 73 MET B CA 1
ATOM 1715 C C . MET B 1 73 ? 8.547 7.609 19.516 1 94.31 73 MET B C 1
ATOM 1717 O O . MET B 1 73 ? 8.492 6.449 19.094 1 94.31 73 MET B O 1
ATOM 1721 N N . ILE B 1 74 ? 7.922 8.695 19.094 1 96.88 74 ILE B N 1
ATOM 1722 C CA . ILE B 1 74 ? 6.926 8.43 18.062 1 96.88 74 ILE B CA 1
ATOM 1723 C C . ILE B 1 74 ? 7.426 8.945 16.719 1 96.88 74 ILE B C 1
ATOM 1725 O O . ILE B 1 74 ? 7.941 10.062 16.625 1 96.88 74 ILE B O 1
ATOM 1729 N N . LYS B 1 75 ? 7.344 8.062 15.766 1 98 75 LYS B N 1
ATOM 1730 C CA . LYS B 1 75 ? 7.637 8.398 14.375 1 98 75 LYS B CA 1
ATOM 1731 C C . LYS B 1 75 ? 6.441 8.102 13.469 1 98 75 LYS B C 1
ATOM 1733 O O . LYS B 1 75 ? 5.859 7.016 13.539 1 98 75 LYS B O 1
ATOM 1738 N N . ILE B 1 76 ? 6.047 9.102 12.68 1 98.38 76 ILE B N 1
ATOM 1739 C CA . ILE B 1 76 ? 4.812 8.984 11.914 1 98.38 76 ILE B CA 1
ATOM 1740 C C . ILE B 1 76 ? 5.109 9.203 10.43 1 98.38 76 ILE B C 1
ATOM 1742 O O . ILE B 1 76 ? 5.656 10.242 10.047 1 98.38 76 ILE B O 1
ATOM 1746 N N . ALA B 1 77 ? 4.785 8.25 9.57 1 98.06 77 ALA B N 1
ATOM 1747 C CA . ALA B 1 77 ? 4.797 8.445 8.125 1 98.06 77 ALA B CA 1
ATOM 1748 C C . ALA B 1 77 ? 3.51 9.117 7.652 1 98.06 77 ALA B C 1
ATOM 1750 O O . ALA B 1 77 ? 2.41 8.664 7.977 1 98.06 77 ALA B O 1
ATOM 1751 N N . VAL B 1 78 ? 3.646 10.195 6.871 1 98.31 78 VAL B N 1
ATOM 1752 C CA . VAL B 1 78 ? 2.469 10.945 6.457 1 98.31 78 VAL B CA 1
ATOM 1753 C C . VAL B 1 78 ? 2.398 11 4.93 1 98.31 78 VAL B C 1
ATOM 1755 O O . VAL B 1 78 ? 3.385 11.336 4.27 1 98.31 78 VAL B O 1
ATOM 1758 N N . GLN B 1 79 ? 1.29 10.594 4.398 1 97.5 79 GLN B N 1
ATOM 1759 C CA . GLN B 1 79 ? 0.965 10.859 2.998 1 97.5 79 GLN B CA 1
ATOM 1760 C C . GLN B 1 79 ? -0.006 12.023 2.867 1 97.5 79 GLN B C 1
ATOM 1762 O O . GLN B 1 79 ? -1.061 12.039 3.506 1 97.5 79 GLN B O 1
ATOM 1767 N N . VAL B 1 80 ? 0.378 13 2.09 1 97.5 80 VAL B N 1
ATOM 1768 C CA . VAL B 1 80 ? -0.41 14.211 1.913 1 97.5 80 VAL B CA 1
ATOM 1769 C C . VAL B 1 80 ? -1.08 14.203 0.541 1 97.5 80 VAL B C 1
ATOM 1771 O O . VAL B 1 80 ? -0.414 14.008 -0.48 1 97.5 80 VAL B O 1
ATOM 1774 N N . LYS B 1 81 ? -2.438 14.398 0.54 1 97.5 81 LYS B N 1
ATOM 1775 C CA . LYS B 1 81 ? -3.178 14.438 -0.718 1 97.5 81 LYS B CA 1
ATOM 1776 C C . LYS B 1 81 ? -4.102 15.648 -0.774 1 97.5 81 LYS B C 1
ATOM 1778 O O . LYS B 1 81 ? -5.102 15.703 -0.055 1 97.5 81 LYS B O 1
ATOM 1783 N N . ARG B 1 82 ? -3.695 16.578 -1.618 1 97.62 82 ARG B N 1
ATOM 1784 C CA . ARG B 1 82 ? -4.625 17.641 -1.973 1 97.62 82 ARG B CA 1
ATOM 1785 C C . ARG B 1 82 ? -5.488 17.25 -3.166 1 97.62 82 ARG B C 1
ATOM 1787 O O . ARG B 1 82 ? -4.977 17.062 -4.273 1 97.62 82 ARG B O 1
ATOM 1794 N N . TYR B 1 83 ? -6.785 17.094 -2.951 1 93.5 83 TYR B N 1
ATOM 1795 C CA . TYR B 1 83 ? -7.621 16.516 -3.992 1 93.5 83 TYR B CA 1
ATOM 1796 C C . TYR B 1 83 ? -8.969 17.219 -4.07 1 93.5 83 TYR B C 1
ATOM 1798 O O . TYR B 1 83 ? -9.453 17.766 -3.072 1 93.5 83 TYR B O 1
ATOM 1806 N N . SER B 1 84 ? -9.453 17.266 -5.238 1 96.38 84 SER B N 1
ATOM 1807 C CA . SER B 1 84 ? -10.758 17.891 -5.453 1 96.38 84 SER B CA 1
ATOM 1808 C C . SER B 1 84 ? -11.883 16.875 -5.27 1 96.38 84 SER B C 1
ATOM 1810 O O . SER B 1 84 ? -13.055 17.234 -5.199 1 96.38 84 SER B O 1
ATOM 1812 N N . SER B 1 85 ? -11.578 15.609 -5.191 1 97.44 85 SER B N 1
ATOM 1813 C CA . SER B 1 85 ? -12.516 14.531 -4.906 1 97.44 85 SER B CA 1
ATOM 1814 C C . SER B 1 85 ? -12.039 13.672 -3.738 1 97.44 85 SER B C 1
ATOM 1816 O O . SER B 1 85 ? -10.977 13.922 -3.172 1 97.44 85 SER B O 1
ATOM 1818 N N . LYS B 1 86 ? -12.883 12.75 -3.324 1 98.5 86 LYS B N 1
ATOM 1819 C CA . LYS B 1 86 ? -12.508 11.898 -2.195 1 98.5 86 LYS B CA 1
ATOM 1820 C C . LYS B 1 86 ? -11.234 11.125 -2.488 1 98.5 86 LYS B C 1
ATOM 1822 O O . LYS B 1 86 ? -11.031 10.648 -3.607 1 98.5 86 LYS B O 1
ATOM 1827 N N . VAL B 1 87 ? -10.414 10.984 -1.474 1 98.12 87 VAL B N 1
ATOM 1828 C CA . VAL B 1 87 ? -9.156 10.242 -1.564 1 98.12 87 VAL B CA 1
ATOM 1829 C C . VAL B 1 87 ? -9.438 8.742 -1.453 1 98.12 87 VAL B C 1
ATOM 1831 O O . VAL B 1 87 ? -10.234 8.312 -0.617 1 98.12 87 VAL B O 1
ATOM 1834 N N . SER B 1 88 ? -8.773 7.984 -2.203 1 96.12 88 SER B N 1
ATOM 1835 C CA . SER B 1 88 ? -9.055 6.555 -2.314 1 96.12 88 SER B CA 1
ATOM 1836 C C . SER B 1 88 ? -7.965 5.723 -1.642 1 96.12 88 SER B C 1
ATOM 1838 O O . SER B 1 88 ? -7.105 6.262 -0.943 1 96.12 88 SER B O 1
ATOM 1840 N N . ASN B 1 89 ? -8.031 4.434 -1.941 1 96.19 89 ASN B N 1
ATOM 1841 C CA . ASN B 1 89 ? -7.203 3.43 -1.282 1 96.19 89 ASN B CA 1
ATOM 1842 C C . ASN B 1 89 ? -5.715 3.684 -1.517 1 96.19 89 ASN B C 1
ATOM 1844 O O . ASN B 1 89 ? -4.883 3.359 -0.667 1 96.19 89 ASN B O 1
ATOM 1848 N N . LYS B 1 90 ? -5.445 4.246 -2.633 1 95.5 90 LYS B N 1
ATOM 1849 C CA . LYS B 1 90 ? -4.051 4.371 -3.051 1 95.5 90 LYS B CA 1
ATOM 1850 C C . LYS B 1 90 ? -3.223 5.094 -1.992 1 95.5 90 LYS B C 1
ATOM 1852 O O . LYS B 1 90 ? -2.119 4.66 -1.658 1 95.5 90 LYS B O 1
ATOM 1857 N N . ALA B 1 91 ? -3.723 6.102 -1.413 1 96.75 91 ALA B N 1
ATOM 1858 C CA . ALA B 1 91 ? -2.988 6.871 -0.411 1 96.75 91 ALA B CA 1
ATOM 1859 C C . ALA B 1 91 ? -2.719 6.031 0.834 1 96.75 91 ALA B C 1
ATOM 1861 O O . ALA B 1 91 ? -1.634 6.105 1.417 1 96.75 91 ALA B O 1
ATOM 1862 N N . VAL B 1 92 ? -3.67 5.238 1.183 1 97.88 92 VAL B N 1
ATOM 1863 C CA . VAL B 1 92 ? -3.531 4.367 2.346 1 97.88 92 VAL B CA 1
ATOM 1864 C C . VAL B 1 92 ? -2.496 3.283 2.059 1 97.88 92 VAL B C 1
ATOM 1866 O O . VAL B 1 92 ? -1.605 3.033 2.873 1 97.88 92 VAL B O 1
ATOM 1869 N N . GLN B 1 93 ? -2.592 2.738 0.88 1 97 93 GLN B N 1
ATOM 1870 C CA . GLN B 1 93 ? -1.646 1.699 0.481 1 97 93 GLN B CA 1
ATOM 1871 C C . GLN B 1 93 ? -0.212 2.219 0.516 1 97 93 GLN B C 1
ATOM 1873 O O . GLN B 1 93 ? 0.691 1.529 0.996 1 97 93 GLN B O 1
ATOM 1878 N N . GLU B 1 94 ? -0.056 3.422 0.011 1 96.25 94 GLU B N 1
ATOM 1879 C CA . GLU B 1 94 ? 1.272 4.027 -0.021 1 96.25 94 GLU B CA 1
ATOM 1880 C C . GLU B 1 94 ? 1.833 4.203 1.387 1 96.25 94 GLU B C 1
ATOM 1882 O O . GLU B 1 94 ? 2.963 3.795 1.666 1 96.25 94 GLU B O 1
ATOM 1887 N N . VAL B 1 95 ? 1.05 4.66 2.311 1 97.38 95 VAL B N 1
ATOM 1888 C CA . VAL B 1 95 ? 1.585 4.984 3.629 1 97.38 95 VAL B CA 1
ATOM 1889 C C . VAL B 1 95 ? 1.779 3.703 4.438 1 97.38 95 VAL B C 1
ATOM 1891 O O . VAL B 1 95 ? 2.719 3.6 5.23 1 97.38 95 VAL B O 1
ATOM 1894 N N . VAL B 1 96 ? 0.997 2.682 4.242 1 97.94 96 VAL B N 1
ATOM 1895 C CA . VAL B 1 96 ? 1.177 1.413 4.941 1 97.94 96 VAL B CA 1
ATOM 1896 C C . VAL B 1 96 ? 2.559 0.842 4.625 1 97.94 96 VAL B C 1
ATOM 1898 O O . VAL B 1 96 ? 3.297 0.452 5.535 1 97.94 96 VAL B O 1
ATOM 1901 N N . ALA B 1 97 ? 2.871 0.826 3.344 1 97.31 97 ALA B N 1
ATOM 1902 C CA . ALA B 1 97 ? 4.152 0.266 2.922 1 97.31 97 ALA B CA 1
ATOM 1903 C C . ALA B 1 97 ? 5.312 1.137 3.395 1 97.31 97 ALA B C 1
ATOM 1905 O O . ALA B 1 97 ? 6.355 0.622 3.801 1 97.31 97 ALA B O 1
ATOM 1906 N N . SER B 1 98 ? 5.121 2.438 3.387 1 96.19 98 SER B N 1
ATOM 1907 C CA . SER B 1 98 ? 6.195 3.357 3.752 1 96.19 98 SER B CA 1
ATOM 1908 C C . SER B 1 98 ? 6.445 3.342 5.258 1 96.19 98 SER B C 1
ATOM 1910 O O . SER B 1 98 ? 7.574 3.551 5.703 1 96.19 98 SER B O 1
ATOM 1912 N N . LYS B 1 99 ? 5.383 3.131 6.004 1 97.25 99 LYS B N 1
ATOM 1913 C CA . LYS B 1 99 ? 5.5 3.066 7.457 1 97.25 99 LYS B CA 1
ATOM 1914 C C . LYS B 1 99 ? 6.578 2.072 7.875 1 97.25 99 LYS B C 1
ATOM 1916 O O . LYS B 1 99 ? 7.426 2.381 8.719 1 97.25 99 LYS B O 1
ATOM 1921 N N . ALA B 1 100 ? 6.539 0.919 7.254 1 96 100 ALA B N 1
ATOM 1922 C CA . ALA B 1 100 ? 7.535 -0.108 7.547 1 96 100 ALA B CA 1
ATOM 1923 C C . ALA B 1 100 ? 8.906 0.285 6.996 1 96 100 ALA B C 1
ATOM 1925 O O . ALA B 1 100 ? 9.93 0.084 7.66 1 96 100 ALA B O 1
ATOM 1926 N N . LEU B 1 101 ? 8.93 0.822 5.828 1 95.19 101 LEU B N 1
ATOM 1927 C CA . LEU B 1 101 ? 10.18 1.199 5.172 1 95.19 101 LEU B CA 1
ATOM 1928 C C . LEU B 1 101 ? 10.953 2.205 6.02 1 95.19 101 LEU B C 1
ATOM 1930 O O . LEU B 1 101 ? 12.172 2.094 6.164 1 95.19 101 LEU B O 1
ATOM 1934 N N . TYR B 1 102 ? 10.227 3.146 6.629 1 94.75 102 TYR B N 1
ATOM 1935 C CA . TYR B 1 102 ? 10.859 4.223 7.383 1 94.75 102 TYR B CA 1
ATOM 1936 C C . TYR B 1 102 ? 10.852 3.922 8.875 1 94.75 102 TYR B C 1
ATOM 1938 O O . TYR B 1 102 ? 11.148 4.797 9.695 1 94.75 102 TYR B O 1
ATOM 1946 N N . LYS B 1 103 ? 10.438 2.758 9.219 1 96.06 103 LYS B N 1
ATOM 1947 C CA . LYS B 1 103 ? 10.422 2.293 10.602 1 96.06 103 LYS B CA 1
ATOM 1948 C C . LYS B 1 103 ? 9.617 3.234 11.492 1 96.06 103 LYS B C 1
ATOM 1950 O O . LYS B 1 103 ? 10.07 3.619 12.57 1 96.06 103 LYS B O 1
ATOM 1955 N N . CYS B 1 104 ? 8.531 3.631 10.969 1 97.56 104 CYS B N 1
ATOM 1956 C CA . CYS B 1 104 ? 7.617 4.488 11.711 1 97.56 104 CYS B CA 1
ATOM 1957 C C . CYS B 1 104 ? 6.684 3.664 12.586 1 97.56 104 CYS B C 1
ATOM 1959 O O . CYS B 1 104 ? 6.266 2.572 12.203 1 97.56 104 CYS B O 1
ATOM 1961 N N . THR B 1 105 ? 6.332 4.258 13.688 1 97.75 105 THR B N 1
ATOM 1962 C CA . THR B 1 105 ? 5.414 3.602 14.609 1 97.75 105 THR B CA 1
ATOM 1963 C C . THR B 1 105 ? 3.967 3.818 14.18 1 97.75 105 THR B C 1
ATOM 1965 O O . THR B 1 105 ? 3.096 2.998 14.477 1 97.75 105 THR B O 1
ATOM 1968 N N . GLU B 1 106 ? 3.691 4.934 13.422 1 98.12 106 GLU B N 1
ATOM 1969 C CA . GLU B 1 106 ? 2.346 5.305 13 1 98.12 106 GLU B CA 1
ATOM 1970 C C . GLU B 1 106 ? 2.334 5.793 11.555 1 98.12 106 GLU B C 1
ATOM 1972 O O . GLU B 1 106 ? 3.373 6.184 11.016 1 98.12 106 GLU B O 1
ATOM 1977 N N . GLY B 1 107 ? 1.134 5.695 10.953 1 98.5 107 GLY B N 1
ATOM 1978 C CA . GLY B 1 107 ? 0.897 6.238 9.625 1 98.5 107 GLY B CA 1
ATOM 1979 C C . GLY B 1 107 ? -0.322 7.137 9.555 1 98.5 107 GLY B C 1
ATOM 1980 O O . GLY B 1 107 ? -1.295 6.93 10.281 1 98.5 107 GLY B O 1
ATOM 1981 N N . LEU B 1 108 ? -0.238 8.125 8.672 1 98.69 108 LEU B N 1
ATOM 1982 C CA . LEU B 1 108 ? -1.312 9.102 8.531 1 98.69 108 LEU B CA 1
ATOM 1983 C C . LEU B 1 108 ? -1.517 9.484 7.07 1 98.69 108 LEU B C 1
ATOM 1985 O O . LEU B 1 108 ? -0.547 9.656 6.328 1 98.69 108 LEU B O 1
ATOM 1989 N N . VAL B 1 109 ? -2.756 9.602 6.703 1 98.81 109 VAL B N 1
ATOM 1990 C CA . VAL B 1 109 ? -3.082 10.266 5.445 1 98.81 109 VAL B CA 1
ATOM 1991 C C . VAL B 1 109 ? -3.842 11.562 5.73 1 98.81 109 VAL B C 1
ATOM 1993 O O . VAL B 1 109 ? -4.809 11.562 6.496 1 98.81 109 VAL B O 1
ATOM 1996 N N . VAL B 1 110 ? -3.357 12.641 5.094 1 98.81 110 VAL B N 1
ATOM 1997 C CA . VAL B 1 110 ? -3.98 13.945 5.301 1 98.81 110 VAL B CA 1
ATOM 1998 C C . VAL B 1 110 ? -4.535 14.469 3.977 1 98.81 110 VAL B C 1
ATOM 2000 O O . VAL B 1 110 ? -3.854 14.422 2.951 1 98.81 110 VAL B O 1
ATOM 2003 N N . THR B 1 111 ? -5.762 14.938 4.012 1 98.81 111 THR B N 1
ATOM 2004 C CA . THR B 1 111 ? -6.344 15.539 2.816 1 98.81 111 THR B CA 1
ATOM 2005 C C . THR B 1 111 ? -7.195 16.75 3.182 1 98.81 111 THR B C 1
ATOM 2007 O O . THR B 1 111 ? -7.594 16.906 4.336 1 98.81 111 THR B O 1
ATOM 2010 N N . ASN B 1 112 ? -7.379 17.641 2.199 1 98.5 112 ASN B N 1
ATOM 2011 C CA . ASN B 1 112 ? -8.305 18.766 2.334 1 98.5 112 ASN B CA 1
ATOM 2012 C C . ASN B 1 112 ? -9.742 18.344 2.059 1 98.5 112 ASN B C 1
ATOM 2014 O O . ASN B 1 112 ? -10.656 19.172 2.096 1 98.5 112 ASN B O 1
ATOM 2018 N N . ASN B 1 113 ? -9.922 17.078 1.719 1 98.44 113 ASN B N 1
ATOM 2019 C CA . ASN B 1 113 ? -11.219 16.516 1.35 1 98.44 113 ASN B CA 1
ATOM 2020 C C . ASN B 1 113 ? -11.602 15.352 2.262 1 98.44 113 ASN B C 1
ATOM 2022 O O . ASN B 1 113 ? -11.422 15.43 3.479 1 98.44 113 ASN B O 1
ATOM 2026 N N . TYR B 1 114 ? -12.25 14.438 1.714 1 98.81 114 TYR B N 1
ATOM 2027 C CA . TYR B 1 114 ? -12.695 13.281 2.484 1 98.81 114 TYR B CA 1
ATOM 2028 C C . TYR B 1 114 ? -12.203 11.984 1.86 1 98.81 114 TYR B C 1
ATOM 2030 O O . TYR B 1 114 ? -11.43 12.008 0.899 1 98.81 114 TYR B O 1
ATOM 2038 N N . PHE B 1 115 ? -12.57 10.945 2.516 1 98.69 115 PHE B N 1
ATOM 2039 C CA . PHE B 1 115 ? -12.094 9.641 2.059 1 98.69 115 PHE B CA 1
ATOM 2040 C C . PHE B 1 115 ? -13.258 8.781 1.566 1 98.69 115 PHE B C 1
ATOM 2042 O O . PHE B 1 115 ? -14.383 8.938 2.031 1 98.69 115 PHE B O 1
ATOM 2049 N N . THR B 1 116 ? -12.93 7.914 0.603 1 97.75 116 THR B N 1
ATOM 2050 C CA . THR B 1 116 ? -13.93 6.926 0.209 1 97.75 116 THR B CA 1
ATOM 2051 C C . THR B 1 116 ? -14.148 5.91 1.327 1 97.75 116 THR B C 1
ATOM 2053 O O . THR B 1 116 ? -13.312 5.758 2.215 1 97.75 116 THR B O 1
ATOM 2056 N N . ASN B 1 117 ? -15.289 5.242 1.237 1 96.56 117 ASN B N 1
ATOM 2057 C CA . ASN B 1 117 ? -15.586 4.211 2.229 1 96.56 117 ASN B CA 1
ATOM 2058 C C . ASN B 1 117 ? -14.547 3.09 2.191 1 96.56 117 ASN B C 1
ATOM 2060 O O . ASN B 1 117 ? -14.148 2.572 3.236 1 96.56 117 ASN B O 1
ATOM 2064 N N . SER B 1 118 ? -14.133 2.746 1.067 1 95.25 118 SER B N 1
ATOM 2065 C CA . SER B 1 118 ? -13.133 1.703 0.904 1 95.25 118 SER B CA 1
ATOM 2066 C C . SER B 1 118 ? -11.805 2.111 1.533 1 95.25 118 SER B C 1
ATOM 2068 O O . SER B 1 118 ? -11.141 1.299 2.182 1 95.25 118 SER B O 1
ATOM 2070 N N . ALA B 1 119 ? -11.43 3.34 1.384 1 97.06 119 ALA B N 1
ATOM 2071 C CA . ALA B 1 119 ? -10.195 3.846 1.979 1 97.06 119 ALA B CA 1
ATOM 2072 C C . ALA B 1 119 ? -10.273 3.824 3.502 1 97.06 119 ALA B C 1
ATOM 2074 O O . ALA B 1 119 ? -9.289 3.494 4.176 1 97.06 119 ALA B O 1
ATOM 2075 N N . ILE B 1 120 ? -11.43 4.207 3.998 1 98.19 120 ILE B N 1
ATOM 2076 C CA . ILE B 1 120 ? -11.641 4.211 5.441 1 98.19 120 ILE B CA 1
ATOM 2077 C C . ILE B 1 120 ? -11.516 2.789 5.984 1 98.19 120 ILE B C 1
ATOM 2079 O O . ILE B 1 120 ? -10.844 2.564 6.996 1 98.19 120 ILE B O 1
ATOM 2083 N N . GLU B 1 121 ? -12.086 1.85 5.344 1 96.5 121 GLU B N 1
ATOM 2084 C CA . GLU B 1 121 ? -12.008 0.449 5.75 1 96.5 121 GLU B CA 1
ATOM 2085 C C . GLU B 1 121 ? -10.57 -0.06 5.707 1 96.5 121 GLU B C 1
ATOM 2087 O O . GLU B 1 121 ? -10.117 -0.72 6.641 1 96.5 121 GLU B O 1
ATOM 2092 N N . LEU B 1 122 ? -9.922 0.244 4.68 1 96.81 122 LEU B N 1
ATOM 2093 C CA . LEU B 1 122 ? -8.539 -0.183 4.52 1 96.81 122 LEU B CA 1
ATOM 2094 C C . LEU B 1 122 ? -7.652 0.422 5.602 1 96.81 122 LEU B C 1
ATOM 2096 O O . LEU B 1 122 ? -6.793 -0.263 6.164 1 96.81 122 LEU B O 1
ATOM 2100 N N . ALA B 1 123 ? -7.848 1.678 5.859 1 98.31 123 ALA B N 1
ATOM 2101 C CA . ALA B 1 123 ? -7.074 2.367 6.887 1 98.31 123 ALA B CA 1
ATOM 2102 C C . ALA B 1 123 ? -7.285 1.727 8.258 1 98.31 123 ALA B C 1
ATOM 2104 O O . ALA B 1 123 ? -6.324 1.497 8.992 1 98.31 123 ALA B O 1
ATOM 2105 N N . LYS B 1 124 ? -8.492 1.477 8.523 1 98 124 LYS B N 1
ATOM 2106 C CA . LYS B 1 124 ? -8.82 0.845 9.797 1 98 124 LYS B CA 1
ATOM 2107 C C . LYS B 1 124 ? -8.125 -0.508 9.938 1 98 124 LYS B C 1
ATOM 2109 O O . LYS B 1 124 ? -7.508 -0.792 10.961 1 98 124 LYS B O 1
ATOM 2114 N N . ALA B 1 125 ? -8.156 -1.325 8.938 1 96.94 125 ALA B N 1
ATOM 2115 C CA . ALA B 1 125 ? -7.559 -2.66 8.953 1 96.94 125 ALA B CA 1
ATOM 2116 C C . ALA B 1 125 ? -6.047 -2.582 9.125 1 96.94 125 ALA B C 1
ATOM 2118 O O . ALA B 1 125 ? -5.418 -3.539 9.586 1 96.94 125 ALA B O 1
ATOM 2119 N N . ASN B 1 126 ? -5.449 -1.447 8.773 1 98 126 ASN B N 1
ATOM 2120 C CA . ASN B 1 126 ? -3.996 -1.312 8.797 1 98 126 ASN B CA 1
ATOM 2121 C C . ASN B 1 126 ? -3.539 -0.355 9.891 1 98 126 ASN B C 1
ATOM 2123 O O . ASN B 1 126 ? -2.363 0.009 9.953 1 98 126 ASN B O 1
ATOM 2127 N N . SER B 1 127 ? -4.473 0.239 10.672 1 98.25 127 SER B N 1
ATOM 2128 C CA . SER B 1 127 ? -4.191 1.172 11.758 1 98.25 127 SER B CA 1
ATOM 2129 C C . SER B 1 127 ? -3.537 2.447 11.234 1 98.25 127 SER B C 1
ATOM 2131 O O . SER B 1 127 ? -2.533 2.908 11.781 1 98.25 127 SER B O 1
ATOM 2133 N N . ILE B 1 128 ? -4.055 2.863 10.172 1 98.69 128 ILE B N 1
ATOM 2134 C CA . ILE B 1 128 ? -3.635 4.133 9.594 1 98.69 128 ILE B CA 1
ATOM 2135 C C . ILE B 1 128 ? -4.613 5.234 9.992 1 98.69 128 ILE B C 1
ATOM 2137 O O . ILE B 1 128 ? -5.832 5.055 9.906 1 98.69 128 ILE B O 1
ATOM 2141 N N . GLY B 1 129 ? -4.059 6.387 10.461 1 98.75 129 GLY B N 1
ATOM 2142 C CA . GLY B 1 129 ? -4.906 7.531 10.75 1 98.75 129 GLY B CA 1
ATOM 2143 C C . GLY B 1 129 ? -5.316 8.297 9.5 1 98.75 129 GLY B C 1
ATOM 2144 O O . GLY B 1 129 ? -4.539 8.406 8.555 1 98.75 129 GLY B O 1
ATOM 2145 N N . LEU B 1 130 ? -6.527 8.828 9.578 1 98.88 130 LEU B N 1
ATOM 2146 C CA . LEU B 1 130 ? -7.035 9.664 8.484 1 98.88 130 LEU B CA 1
ATOM 2147 C C . LEU B 1 130 ? -7.383 11.055 8.992 1 98.88 130 LEU B C 1
ATOM 2149 O O . LEU B 1 130 ? -8.148 11.203 9.945 1 98.88 130 LEU B O 1
ATOM 2153 N N . ILE B 1 131 ? -6.785 12.016 8.359 1 98.81 131 ILE B N 1
ATOM 2154 C CA . ILE B 1 131 ? -7.129 13.414 8.625 1 98.81 131 ILE B CA 1
ATOM 2155 C C . ILE B 1 131 ? -7.871 13.992 7.426 1 98.81 131 ILE B C 1
ATOM 2157 O O . ILE B 1 131 ? -7.262 14.312 6.402 1 98.81 131 ILE B O 1
ATOM 2161 N N . ASP B 1 132 ? -9.18 14.094 7.621 1 98.62 132 ASP B N 1
ATOM 2162 C CA . ASP B 1 132 ? -10 14.688 6.566 1 98.62 132 ASP B CA 1
ATOM 2163 C C . ASP B 1 132 ? -10.172 16.188 6.781 1 98.62 132 ASP B C 1
ATOM 2165 O O . ASP B 1 132 ? -9.5 16.781 7.633 1 98.62 132 ASP B O 1
ATOM 2169 N N . ARG B 1 133 ? -11.016 16.781 5.992 1 98.44 133 ARG B N 1
ATOM 2170 C CA . ARG B 1 133 ? -11.188 18.219 6.004 1 98.44 133 ARG B CA 1
ATOM 2171 C C . ARG B 1 133 ? -11.562 18.719 7.398 1 98.44 133 ARG B C 1
ATOM 2173 O O . ARG B 1 133 ? -11.047 19.734 7.859 1 98.44 133 ARG B O 1
ATOM 2180 N N . ASP B 1 134 ? -12.438 18.016 8.102 1 98.25 134 ASP B N 1
ATOM 2181 C CA . ASP B 1 134 ? -12.875 18.422 9.43 1 98.25 134 ASP B CA 1
ATOM 2182 C C . ASP B 1 134 ? -11.734 18.344 10.438 1 98.25 134 ASP B C 1
ATOM 2184 O O . ASP B 1 134 ? -11.508 19.266 11.211 1 98.25 134 ASP B O 1
ATOM 2188 N N . GLU B 1 135 ? -11.102 17.25 10.414 1 98.31 135 GLU B N 1
ATOM 2189 C CA . GLU B 1 135 ? -9.969 17.078 11.328 1 98.31 135 GLU B CA 1
ATOM 2190 C C . GLU B 1 135 ? -8.836 18.031 10.984 1 98.31 135 GLU B C 1
ATOM 2192 O O . GLU B 1 135 ? -8.148 18.531 11.875 1 98.31 135 GLU B O 1
ATOM 2197 N N . LEU B 1 136 ? -8.609 18.219 9.703 1 98 136 LEU B N 1
ATOM 2198 C CA . LEU B 1 136 ? -7.598 19.172 9.258 1 98 136 LEU B CA 1
ATOM 2199 C C . LEU B 1 136 ? -7.879 20.562 9.828 1 98 136 LEU B C 1
ATOM 2201 O O . LEU B 1 136 ? -6.961 21.25 10.289 1 98 136 LEU B O 1
ATOM 2205 N N . THR B 1 137 ? -9.117 20.969 9.773 1 97.44 137 THR B N 1
ATOM 2206 C CA . THR B 1 137 ? -9.539 22.25 10.32 1 97.44 137 THR B CA 1
ATOM 2207 C C . THR B 1 137 ? -9.133 22.375 11.789 1 97.44 137 THR B C 1
ATOM 2209 O O . THR B 1 137 ? -8.578 23.406 12.195 1 97.44 137 THR B O 1
ATOM 2212 N N . LYS B 1 138 ? -9.344 21.359 12.484 1 97.19 138 LYS B N 1
ATOM 2213 C CA . LYS B 1 138 ? -9.023 21.359 13.914 1 97.19 138 LYS B CA 1
ATOM 2214 C C . LYS B 1 138 ? -7.516 21.469 14.141 1 97.19 138 LYS B C 1
ATOM 2216 O O . LYS B 1 138 ? -7.066 22.219 15 1 97.19 138 LYS B O 1
ATOM 2221 N N . ILE B 1 139 ? -6.766 20.75 13.359 1 96.38 139 ILE B N 1
ATOM 2222 C CA . ILE B 1 139 ? -5.316 20.688 13.523 1 96.38 139 ILE B CA 1
ATOM 2223 C C . ILE B 1 139 ? -4.711 22.047 13.188 1 96.38 139 ILE B C 1
ATOM 2225 O O . ILE B 1 139 ? -3.773 22.5 13.852 1 96.38 139 ILE B O 1
ATOM 2229 N N . ILE B 1 140 ? -5.238 22.656 12.164 1 97 140 ILE B N 1
ATOM 2230 C CA . ILE B 1 140 ? -4.738 23.969 11.773 1 97 140 ILE B CA 1
ATOM 2231 C C . ILE B 1 140 ? -5.02 24.984 12.875 1 97 140 ILE B C 1
ATOM 2233 O O . ILE B 1 140 ? -4.148 25.766 13.242 1 97 140 ILE B O 1
ATOM 2237 N N . LYS B 1 141 ? -6.215 24.938 13.391 1 96 141 LYS B N 1
ATOM 2238 C CA . LYS B 1 141 ? -6.566 25.844 14.477 1 96 141 LYS B CA 1
ATOM 2239 C C . LYS B 1 141 ? -5.652 25.625 15.68 1 96 141 LYS B C 1
ATOM 2241 O O . LYS B 1 141 ? -5.195 26.594 16.297 1 96 141 LYS B O 1
ATOM 2246 N N . GLU B 1 142 ? -5.414 24.422 15.945 1 94.75 142 GLU B N 1
ATOM 2247 C CA . GLU B 1 142 ? -4.555 24.094 17.078 1 94.75 142 GLU B CA 1
ATOM 2248 C C . GLU B 1 142 ? -3.129 24.594 16.859 1 94.75 142 GLU B C 1
ATOM 2250 O O . GLU B 1 142 ? -2.477 25.078 17.781 1 94.75 142 GLU B O 1
ATOM 2255 N N . ALA B 1 143 ? -2.641 24.516 15.672 1 94.81 143 ALA B N 1
ATOM 2256 C CA . ALA B 1 143 ? -1.271 24.891 15.328 1 94.81 143 ALA B CA 1
ATOM 2257 C C . ALA B 1 143 ? -1.062 26.391 15.438 1 94.81 143 ALA B C 1
ATOM 2259 O O . ALA B 1 143 ? 0.056 26.859 15.68 1 94.81 143 ALA B O 1
ATOM 2260 N N . TYR B 1 144 ? -2.178 27.109 15.281 1 89.69 144 TYR B N 1
ATOM 2261 C CA . TYR B 1 144 ? -1.985 28.562 15.203 1 89.69 144 TYR B CA 1
ATOM 2262 C C . TYR B 1 144 ? -2.75 29.266 16.312 1 89.69 144 TYR B C 1
ATOM 2264 O O . TYR B 1 144 ? -2.85 30.5 16.328 1 89.69 144 TYR B O 1
ATOM 2272 N N . THR B 1 145 ? -3.344 28.594 17.156 1 81.88 145 THR B N 1
ATOM 2273 C CA . THR B 1 145 ? -3.877 29.172 18.375 1 81.88 145 THR B CA 1
ATOM 2274 C C . THR B 1 145 ? -2.895 29 19.531 1 81.88 145 THR B C 1
ATOM 2276 O O . THR B 1 145 ? -2.172 28 19.594 1 81.88 145 THR B O 1
#

Solvent-accessible surface area (backbone atoms only — not comparable to full-atom values): 15149 Å² total; per-residue (Å²): 132,86,78,62,71,63,62,64,65,62,63,69,51,61,67,41,71,36,75,72,78,66,59,61,68,59,53,51,56,52,57,74,72,49,52,55,69,56,49,49,52,51,48,48,53,39,44,40,42,30,64,32,47,73,43,74,27,70,88,78,56,74,58,34,31,47,36,40,37,34,49,92,93,42,28,32,22,27,20,71,44,72,50,96,54,64,42,51,48,64,56,50,19,25,14,55,42,21,12,45,60,68,68,28,80,35,27,32,38,39,30,70,30,46,65,34,70,66,24,53,53,46,20,58,48,61,64,38,45,78,32,30,35,71,54,42,53,52,51,51,50,43,24,31,52,132,84,79,66,74,60,63,64,65,61,61,67,50,60,64,41,70,38,72,70,77,66,59,60,68,60,54,52,55,54,57,75,72,50,53,55,69,55,50,47,53,52,47,48,53,39,43,41,42,29,63,31,46,75,42,75,27,71,86,77,56,71,60,35,30,47,35,39,36,35,49,91,92,42,28,32,23,27,21,72,45,73,50,98,53,63,44,51,49,65,58,50,19,26,14,54,42,20,13,43,61,68,67,29,80,36,28,33,36,37,30,71,31,46,67,33,70,66,24,50,53,48,21,59,48,62,65,36,44,76,32,30,37,69,54,41,52,52,51,52,50,44,24,31,51

Radius of gyration: 21.87 Å; Cα contacts (8 Å, |Δi|>4): 539; chains: 2; bounding box: 42×7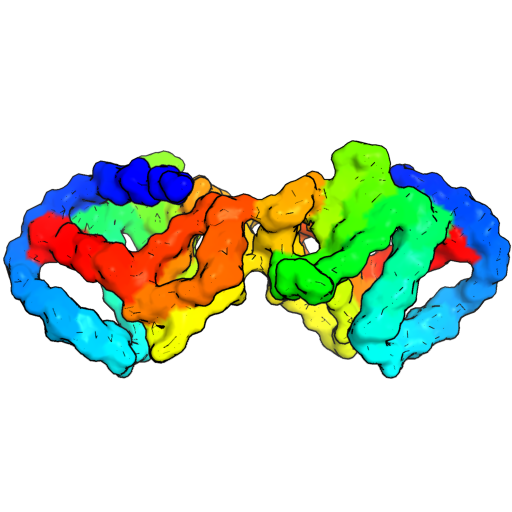1×48 Å

Foldseek 3Di:
DCPDCPVVVLVPQDQDQQDDQPPLVVVLVVLLPDDQVVNLVVVCLLVVLSPWDKDACVVPDQQQFGIWTDDDPFIEGEAEDEDPDADEQSNVVSQLVVCVVVVGPAYEYEYLAHHDPRNVVSCVVSVHYYHYNVNVSVSNSRSND/DCPDDPVVVLVPQDFDAQDDPPPLVVVLVVLLPDDQVVVLVVVCLLVVLSPWDKDACVVPDQQQFGIWTDDDPFIEGEAEDEDPDADEQSNVVSQLVVCVVVVGPAYEYEYLAHHDPRNVVSCVVSVHYYHYNVNVSVSNSRSND

InterPro domains:
  IPR007560 Restriction endonuclease type IV, Mrr [PF04471] (32-139)
  IPR011335 Restriction endonuclease type II-like [SSF52980] (36-142)
  IPR011856 tRNA endonuclease-like domain superfamily [G3DSA:3.40.1350.10] (14-145)
  IPR052906 Type IV Methyl-Directed Restriction Enzyme [PTHR30015] (24-143)

Organism: NCBI:txid1434108

Nearest PDB structures (foldseek):
  4oc8-assembly1_B  TM=6.930E-01  e=2.722E-05  Azoarcus olearius
  4r28-assembly1_B  TM=6.562E-01  e=3.738E-05  Mycobacterium sp. JLS
  1xmx-assembly1_A  TM=8.176E-01  e=9.283E-03  Vibrio cholerae
  8bao-assembly1_B  TM=7.565E-01  e=1.447E-02  Dysgonamonadaceae bacterium
  3g6w-assembly1_C  TM=4.679E-01  e=3.166E+00  Saccharolobus solfataricus